Protein AF-A0A7V1PWV7-F1 (afdb_monomer)

Secondary structure (DSSP, 8-state):
-EEEEEEEEES---SSS--TTS-EEEEEEEEEEHHHHHHHHHHHHHHHHHHHSSS-----HHHHHHT-TTGGGGGSHHHHHHHHHHHHHHHHHS-EEEEEEEEEHHHHHHHH-TTPSPHHHHHHHHHHHHHHHHHHHSTT--EEEEEEE---HHHHHHHHHHHHHHHHH--SSS-HHHHHHHEEEEEEE-GGG--HHHHHHHHHHHHHHHHHHTTTS--HHHHHHTTTB-TT--EEE-

pLDDT: mean 92.84, std 5.97, range [65.5, 98.75]

Mean predicted aligned error: 3.88 Å

Radius of gyration: 17.77 Å; Cα contacts (8 Å, |Δi|>4): 367; chains: 1; bounding box: 41×36×50 Å

Sequence (238 aa):
MKYYLFIDETGDHSLSNVDQNFPIFMIGGVLISEKEYKVFQEKINDFKNTFFGTKEIILHSRDIRKINPPFQILFDLKIKERFYKELDDIIEKTDFVVNPVAILKNEHIKKYGKVADNPYTMSLNFIIERTVFDCDELEGCSEVEMVIEKRGKKEDAGLLDVYQKIRTRGTGYVSSERIIRLFSKIDFKNKMDNDEGLQLSDLISYPIARKILYSKNINPAYDILKSKIRKKGWKIFP

Structure (mmCIF, N/CA/C/O backbone):
data_AF-A0A7V1PWV7-F1
#
_entry.id   AF-A0A7V1PWV7-F1
#
loop_
_atom_site.group_PDB
_atom_site.id
_atom_site.type_symbol
_atom_site.label_atom_id
_atom_site.label_alt_id
_atom_site.label_comp_id
_atom_site.label_asym_id
_atom_site.label_entity_id
_atom_site.label_seq_id
_atom_site.pdbx_PDB_ins_code
_atom_site.Cartn_x
_atom_site.Cartn_y
_atom_site.Cartn_z
_atom_site.occupancy
_atom_site.B_iso_or_equiv
_atom_site.auth_seq_id
_atom_site.auth_comp_id
_atom_site.auth_asym_id
_atom_site.auth_atom_id
_atom_site.pdbx_PDB_model_num
ATO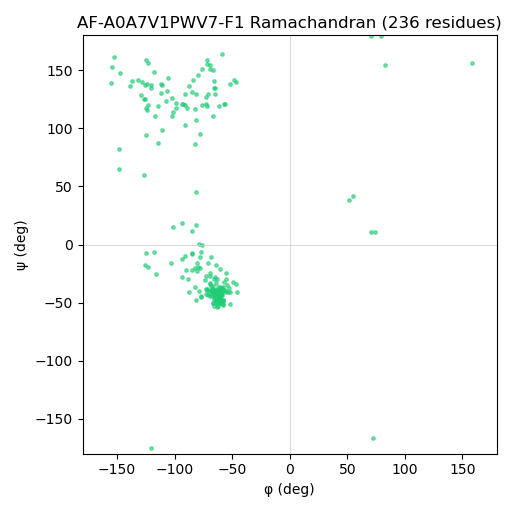M 1 N N . MET A 1 1 ? -9.936 10.786 -15.892 1.00 93.00 1 MET A N 1
ATOM 2 C CA . MET A 1 1 ? -10.053 10.643 -14.429 1.00 93.00 1 MET A CA 1
ATOM 3 C C . MET A 1 1 ? -8.680 10.348 -13.872 1.00 93.00 1 MET A C 1
ATOM 5 O O . MET A 1 1 ? -7.951 9.542 -14.448 1.00 93.00 1 MET A O 1
ATOM 9 N N . LYS A 1 2 ? -8.332 11.041 -12.789 1.00 96.75 2 LYS A N 1
ATOM 10 C CA . LYS A 1 2 ? -7.058 10.881 -12.097 1.00 96.75 2 LYS A CA 1
ATOM 11 C C . LYS A 1 2 ? -7.129 9.717 -11.112 1.00 96.75 2 LYS A C 1
ATOM 13 O O . LYS A 1 2 ? -8.142 9.534 -10.433 1.00 96.75 2 LYS A O 1
ATOM 18 N N . TYR A 1 3 ? -6.040 8.970 -11.034 1.00 98.25 3 TYR A N 1
ATOM 19 C CA . TYR A 1 3 ? -5.822 7.890 -10.084 1.00 98.25 3 TYR A CA 1
ATOM 20 C C . TYR A 1 3 ? -4.557 8.150 -9.267 1.00 98.25 3 TYR A C 1
ATOM 22 O O . TYR A 1 3 ? -3.644 8.855 -9.701 1.00 98.25 3 TYR A O 1
ATOM 30 N N . TYR A 1 4 ? -4.509 7.550 -8.087 1.00 98.44 4 TYR A N 1
ATOM 31 C CA . TYR A 1 4 ? -3.326 7.487 -7.247 1.00 98.44 4 TYR A CA 1
ATOM 32 C C . TYR A 1 4 ? -2.815 6.056 -7.199 1.00 98.44 4 TYR A C 1
ATOM 34 O O . TYR A 1 4 ? -3.604 5.119 -7.071 1.00 98.44 4 TYR A O 1
ATOM 42 N N . LEU A 1 5 ? -1.498 5.905 -7.295 1.00 98.31 5 LEU A N 1
ATOM 43 C CA . LEU A 1 5 ? -0.795 4.657 -7.051 1.00 98.31 5 LEU A CA 1
ATOM 44 C C . LEU A 1 5 ? 0.031 4.811 -5.773 1.00 98.31 5 LEU A C 1
ATOM 46 O O . LEU A 1 5 ? 1.128 5.370 -5.812 1.00 98.31 5 LEU A O 1
ATOM 50 N N . PHE A 1 6 ? -0.499 4.315 -4.659 1.00 98.06 6 PHE A N 1
ATOM 51 C CA . PHE A 1 6 ? 0.217 4.270 -3.387 1.00 98.06 6 PHE A CA 1
ATOM 52 C C . PHE A 1 6 ? 1.084 3.022 -3.328 1.00 98.06 6 PHE A C 1
ATOM 54 O O . PHE A 1 6 ? 0.621 1.924 -3.644 1.00 98.06 6 PHE A O 1
ATOM 61 N N . ILE A 1 7 ? 2.345 3.199 -2.958 1.00 95.12 7 ILE A N 1
ATOM 62 C CA . ILE A 1 7 ? 3.334 2.134 -2.913 1.00 95.12 7 ILE A CA 1
ATOM 63 C C . ILE A 1 7 ? 3.905 2.053 -1.505 1.00 95.12 7 ILE A C 1
ATOM 65 O O . ILE A 1 7 ? 4.546 2.994 -1.034 1.00 95.12 7 ILE A O 1
ATOM 69 N N . ASP A 1 8 ? 3.725 0.887 -0.894 1.00 92.25 8 ASP A N 1
ATOM 70 C CA . ASP A 1 8 ? 4.457 0.485 0.300 1.00 92.25 8 ASP A CA 1
ATOM 71 C C . ASP A 1 8 ? 5.152 -0.866 0.077 1.00 92.25 8 ASP A C 1
ATOM 73 O O . ASP A 1 8 ? 4.821 -1.658 -0.813 1.00 92.25 8 ASP A O 1
ATOM 77 N N . GLU A 1 9 ? 6.164 -1.112 0.890 1.00 89.25 9 GLU A N 1
ATOM 78 C CA . GLU A 1 9 ? 7.041 -2.258 0.832 1.00 89.25 9 GLU A CA 1
ATOM 79 C C . GLU A 1 9 ? 6.981 -3.058 2.126 1.00 89.25 9 GLU A C 1
ATOM 81 O O . GLU A 1 9 ? 7.135 -2.542 3.232 1.00 89.25 9 GLU A O 1
ATOM 86 N N . THR A 1 10 ? 6.931 -4.377 2.004 1.00 89.19 10 THR A N 1
ATOM 87 C CA . THR A 1 10 ? 7.028 -5.272 3.152 1.00 89.19 10 THR A CA 1
ATOM 88 C C . THR A 1 10 ? 8.163 -6.271 2.981 1.00 89.19 10 THR A C 1
ATOM 90 O O . THR A 1 10 ? 8.399 -6.819 1.903 1.00 89.19 10 THR A O 1
ATOM 93 N N . GLY A 1 11 ? 8.888 -6.491 4.077 1.00 85.38 11 GLY A N 1
ATOM 94 C CA . GLY A 1 11 ? 10.190 -7.143 4.047 1.00 85.38 11 GLY A CA 1
ATOM 95 C C . GLY A 1 11 ? 11.318 -6.170 3.698 1.00 85.38 11 GLY A C 1
ATOM 96 O O . GLY A 1 11 ? 11.123 -5.118 3.087 1.00 85.38 11 GLY A O 1
ATOM 97 N N . ASP A 1 12 ? 12.518 -6.513 4.144 1.00 82.44 12 ASP A N 1
ATOM 98 C CA . ASP A 1 12 ? 13.739 -5.834 3.716 1.00 82.44 12 ASP A CA 1
ATOM 99 C C . ASP A 1 12 ? 14.052 -6.215 2.253 1.00 82.44 12 ASP A C 1
ATOM 101 O O . ASP A 1 12 ? 13.654 -7.284 1.803 1.00 82.44 12 ASP A O 1
ATOM 105 N N . HIS A 1 13 ? 14.783 -5.391 1.507 1.00 77.94 13 HIS A N 1
ATOM 106 C CA . HIS A 1 13 ? 15.143 -5.664 0.107 1.00 77.94 13 HIS A CA 1
ATOM 107 C C . HIS A 1 13 ? 16.509 -6.360 -0.050 1.00 77.94 13 HIS A C 1
ATOM 109 O O . HIS A 1 13 ? 16.825 -6.862 -1.127 1.00 77.94 13 HIS A O 1
ATOM 115 N N . SER A 1 14 ? 17.332 -6.417 1.003 1.00 81.06 14 SER A N 1
ATOM 116 C CA . SER A 1 14 ? 18.683 -6.980 0.959 1.00 81.06 14 SER A CA 1
ATOM 117 C C . SER A 1 14 ? 18.689 -8.481 0.657 1.00 81.06 14 SER A C 1
ATOM 119 O O . SER A 1 14 ? 18.026 -9.282 1.322 1.00 81.06 14 SER A O 1
ATOM 121 N N . LEU A 1 15 ? 19.496 -8.882 -0.328 1.00 81.62 15 LEU A N 1
ATOM 122 C CA . LEU A 1 15 ? 19.790 -10.288 -0.638 1.00 81.62 15 LEU A CA 1
ATOM 123 C C . LEU A 1 15 ? 21.035 -10.808 0.105 1.00 81.62 15 LEU A C 1
ATOM 125 O O . LEU A 1 15 ? 21.313 -12.008 0.104 1.00 81.62 15 LEU A O 1
ATOM 129 N N . SER A 1 16 ? 21.793 -9.922 0.756 1.00 81.31 16 SER A N 1
ATOM 130 C CA . SER A 1 16 ? 23.019 -10.293 1.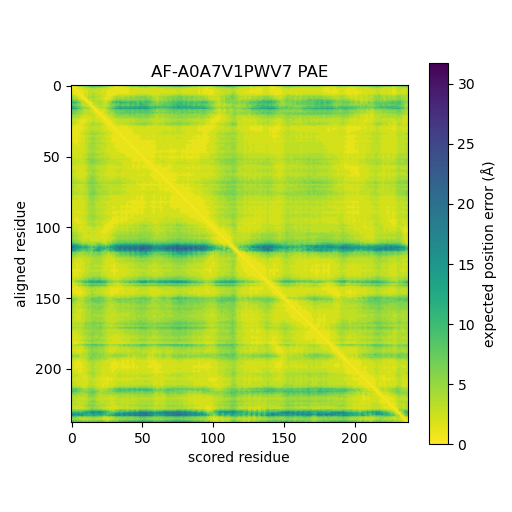471 1.00 81.31 16 SER A CA 1
ATOM 131 C C . SER A 1 16 ? 22.715 -10.953 2.816 1.00 81.31 16 SER A C 1
ATOM 133 O O . SER A 1 16 ? 23.304 -11.993 3.122 1.00 81.31 16 SER A O 1
ATOM 135 N N . ASN A 1 17 ? 21.765 -10.376 3.563 1.00 82.75 17 ASN A N 1
ATOM 136 C CA . ASN A 1 17 ? 21.333 -10.815 4.891 1.00 82.75 17 ASN A CA 1
ATOM 137 C C . ASN A 1 17 ? 19.818 -11.058 4.883 1.00 82.75 17 ASN A C 1
ATOM 139 O O . ASN A 1 17 ? 19.031 -10.131 5.055 1.00 82.75 17 ASN A O 1
ATOM 143 N N . VAL A 1 18 ? 19.409 -12.307 4.659 1.00 85.38 18 VAL A N 1
ATOM 144 C CA . VAL A 1 18 ? 17.990 -12.680 4.570 1.00 85.38 18 VAL A CA 1
ATOM 145 C C . VAL A 1 18 ? 17.457 -13.090 5.942 1.00 85.38 18 VAL A C 1
ATOM 147 O O . VAL A 1 18 ? 17.931 -14.076 6.511 1.00 85.38 18 VAL A O 1
ATOM 150 N N . ASP A 1 19 ? 16.435 -12.384 6.438 1.00 88.62 19 ASP A N 1
ATOM 151 C CA . ASP A 1 19 ? 15.639 -12.827 7.590 1.00 88.62 19 ASP A CA 1
ATOM 152 C C . ASP A 1 19 ? 14.854 -14.090 7.220 1.00 88.62 19 ASP A C 1
ATOM 154 O O . ASP A 1 19 ? 13.915 -14.053 6.423 1.00 88.62 19 ASP A O 1
ATOM 158 N N . GLN A 1 20 ? 15.235 -15.220 7.811 1.00 90.06 20 GLN A N 1
ATOM 159 C CA . GLN A 1 20 ? 14.617 -16.513 7.523 1.00 90.06 20 GLN A CA 1
ATOM 160 C C . GLN A 1 20 ? 13.189 -16.637 8.070 1.00 90.06 20 GLN A C 1
ATOM 162 O O . GLN A 1 20 ? 12.447 -17.506 7.619 1.00 90.06 20 GLN A O 1
ATOM 167 N N . ASN A 1 21 ? 12.764 -15.758 8.984 1.00 89.06 21 ASN A N 1
ATOM 168 C CA . ASN A 1 21 ? 11.376 -15.721 9.458 1.00 89.06 21 ASN A CA 1
ATOM 169 C C . ASN A 1 21 ? 10.444 -14.992 8.478 1.00 89.06 21 ASN A C 1
ATOM 171 O O . ASN A 1 21 ? 9.219 -15.144 8.540 1.00 89.06 21 ASN A O 1
ATOM 175 N N . PHE A 1 22 ? 11.009 -14.176 7.585 1.00 90.88 22 PHE A N 1
ATOM 176 C CA . PHE A 1 22 ? 10.263 -13.426 6.582 1.00 90.88 22 PHE A CA 1
ATOM 177 C C . PHE A 1 22 ? 11.092 -13.248 5.293 1.00 90.88 22 PHE A C 1
ATOM 179 O O . PHE A 1 22 ? 11.446 -12.122 4.934 1.00 90.88 22 PHE A O 1
ATOM 186 N N . PRO A 1 23 ? 11.421 -14.344 4.573 1.00 93.06 23 PRO A N 1
ATOM 187 C CA . PRO A 1 23 ? 12.350 -14.330 3.439 1.00 93.06 23 PRO A CA 1
ATOM 188 C C . PRO A 1 23 ? 11.671 -13.865 2.138 1.00 93.06 23 PRO A C 1
ATOM 190 O O . PRO A 1 23 ? 11.831 -14.468 1.077 1.00 93.06 23 PRO A O 1
ATOM 193 N N . ILE A 1 24 ? 10.888 -12.792 2.225 1.00 92.25 24 ILE A N 1
ATOM 194 C CA . ILE A 1 24 ? 10.170 -12.166 1.118 1.00 92.25 24 ILE A CA 1
ATOM 195 C C . ILE A 1 24 ? 10.489 -10.676 1.102 1.00 92.25 24 ILE A C 1
ATOM 197 O O . ILE A 1 24 ? 10.566 -10.035 2.148 1.00 92.25 24 ILE A O 1
ATOM 201 N N . PHE A 1 25 ? 10.666 -10.135 -0.093 1.00 91.88 25 PHE A N 1
ATOM 202 C CA . PHE A 1 25 ? 10.524 -8.709 -0.349 1.00 91.88 25 PHE A CA 1
ATOM 203 C C . PHE A 1 25 ? 9.288 -8.534 -1.219 1.00 91.88 25 PHE A C 1
ATOM 205 O O . PHE A 1 25 ? 9.141 -9.253 -2.206 1.00 91.88 25 PHE A O 1
ATOM 212 N N . MET A 1 26 ? 8.384 -7.632 -0.863 1.00 92.56 26 MET A N 1
ATOM 213 C CA . MET A 1 26 ? 7.205 -7.365 -1.673 1.00 92.56 26 MET A CA 1
ATOM 214 C C . MET A 1 26 ? 6.922 -5.874 -1.728 1.00 92.56 26 MET A C 1
ATOM 216 O O . MET A 1 26 ? 6.941 -5.208 -0.699 1.00 92.56 26 MET A O 1
ATOM 220 N N . ILE A 1 27 ? 6.593 -5.392 -2.920 1.00 92.06 27 ILE A N 1
ATOM 221 C CA . ILE A 1 27 ? 6.007 -4.076 -3.129 1.00 92.06 27 ILE A CA 1
ATOM 222 C C . ILE A 1 27 ? 4.504 -4.255 -3.367 1.00 92.06 27 ILE A C 1
ATOM 224 O O . ILE A 1 27 ? 4.095 -5.038 -4.232 1.00 92.06 27 ILE A O 1
ATOM 228 N N . GLY A 1 28 ? 3.681 -3.562 -2.584 1.00 92.62 28 GLY A N 1
ATOM 229 C CA . GLY A 1 28 ? 2.235 -3.494 -2.759 1.00 92.62 28 GLY A CA 1
ATOM 230 C C . GLY A 1 28 ? 1.831 -2.173 -3.403 1.00 92.62 28 GLY A C 1
ATOM 231 O O . GLY A 1 28 ? 1.928 -1.128 -2.770 1.00 92.62 28 GLY A O 1
ATOM 232 N N . GLY A 1 29 ? 1.366 -2.220 -4.653 1.00 95.88 29 GLY A N 1
ATOM 233 C CA . GLY A 1 29 ? 0.773 -1.058 -5.320 1.00 95.88 29 GLY A CA 1
ATOM 234 C C . GLY A 1 29 ? -0.743 -1.021 -5.139 1.00 95.88 29 GLY A C 1
ATOM 235 O O . GLY A 1 29 ? -1.421 -1.950 -5.577 1.00 95.88 29 GLY A O 1
ATOM 236 N N . VAL A 1 30 ? -1.277 0.042 -4.540 1.00 97.69 30 VAL A N 1
ATOM 237 C CA . VAL A 1 30 ? -2.719 0.322 -4.446 1.00 97.69 30 VAL A CA 1
ATOM 238 C C . VAL A 1 30 ? -3.093 1.374 -5.477 1.00 97.69 30 VAL A C 1
ATOM 240 O O . VAL A 1 30 ? -2.672 2.522 -5.364 1.00 97.69 30 VAL A O 1
ATOM 243 N N . LEU A 1 31 ? -3.897 0.987 -6.465 1.00 97.81 31 LEU A N 1
ATOM 244 C CA . LEU A 1 31 ? -4.455 1.884 -7.469 1.00 97.81 31 LEU A CA 1
ATOM 245 C C . LEU A 1 31 ? -5.890 2.262 -7.088 1.00 97.81 31 LEU A C 1
ATOM 247 O O . LEU A 1 31 ? -6.768 1.400 -7.042 1.00 97.81 31 LEU A O 1
ATOM 251 N N . ILE A 1 32 ? -6.131 3.547 -6.846 1.00 98.19 32 ILE A N 1
ATOM 252 C CA . ILE A 1 32 ? -7.423 4.078 -6.392 1.00 98.19 32 ILE A CA 1
ATOM 253 C C . ILE A 1 32 ? -7.769 5.361 -7.151 1.00 98.19 32 ILE A C 1
ATOM 255 O O . ILE A 1 32 ? -6.892 6.173 -7.446 1.00 98.19 32 ILE A O 1
ATOM 259 N N . SER A 1 33 ? -9.042 5.548 -7.510 1.00 98.00 33 SER A N 1
ATOM 260 C CA . SER A 1 33 ? -9.476 6.784 -8.178 1.00 98.00 33 SER A CA 1
ATOM 26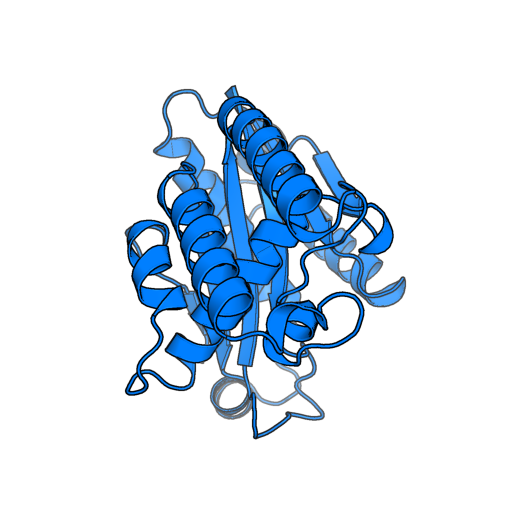1 C C . SER A 1 33 ? -9.416 7.971 -7.215 1.00 98.00 33 SER A C 1
ATOM 263 O O . SER A 1 33 ? -9.624 7.807 -6.016 1.00 98.00 33 SER A O 1
ATOM 265 N N . GLU A 1 34 ? -9.194 9.190 -7.714 1.00 97.69 34 GLU A N 1
ATOM 266 C CA . GLU A 1 34 ? -9.209 10.393 -6.864 1.00 97.69 34 GLU A CA 1
ATOM 267 C C . GLU A 1 34 ? -10.531 10.547 -6.093 1.00 97.69 34 GLU A C 1
ATOM 269 O O . GLU A 1 34 ? -10.534 10.941 -4.926 1.00 97.69 34 GLU A O 1
ATOM 274 N N . LYS A 1 35 ? -11.659 10.224 -6.736 1.00 97.25 35 LYS A N 1
ATOM 275 C CA . LYS A 1 35 ? -12.985 10.289 -6.115 1.00 97.25 35 LYS A CA 1
ATOM 276 C C . LYS A 1 35 ? -13.090 9.316 -4.942 1.00 97.25 35 LYS A C 1
ATOM 278 O O . LYS A 1 35 ? -13.506 9.718 -3.860 1.00 97.25 35 LYS A O 1
ATOM 283 N N . GLU A 1 36 ? -12.719 8.058 -5.161 1.00 98.00 36 GLU A N 1
ATOM 284 C CA . GLU A 1 36 ? -12.811 7.029 -4.125 1.00 98.00 36 GLU A CA 1
ATOM 285 C C . GLU A 1 36 ? -11.795 7.265 -3.005 1.00 98.00 36 GLU A C 1
ATOM 287 O O . GLU A 1 36 ? -12.101 7.049 -1.835 1.00 98.00 36 GLU A O 1
ATOM 292 N N . TYR A 1 37 ? -10.616 7.797 -3.338 1.00 98.44 37 TYR A N 1
ATOM 293 C CA . TYR A 1 37 ? -9.612 8.156 -2.346 1.00 98.44 37 TYR A CA 1
ATOM 294 C C . TYR A 1 37 ? -10.128 9.212 -1.361 1.00 98.44 37 TYR A C 1
ATOM 296 O O . TYR A 1 37 ? -9.970 9.036 -0.157 1.00 98.44 37 TYR A O 1
ATOM 304 N N . LYS A 1 38 ? -10.832 10.250 -1.835 1.00 98.31 38 LYS A N 1
ATOM 305 C CA . LYS A 1 38 ? -11.454 11.258 -0.954 1.00 98.31 38 LYS A CA 1
ATOM 306 C C . LYS A 1 38 ? -12.473 10.637 0.007 1.00 98.31 38 LYS A C 1
ATOM 308 O O . LYS A 1 38 ? -12.445 10.923 1.199 1.00 98.31 38 LYS A O 1
ATOM 313 N N . VAL A 1 39 ? -13.318 9.731 -0.492 1.00 98.50 39 VAL A N 1
ATOM 314 C CA . VAL A 1 39 ? -14.298 9.005 0.338 1.00 98.50 39 VAL A CA 1
ATOM 315 C C . VAL A 1 39 ? -13.598 8.123 1.376 1.00 98.50 39 VAL A C 1
ATOM 317 O O . VAL A 1 39 ? -14.027 8.050 2.527 1.00 98.50 39 VAL A O 1
ATOM 320 N N . PHE A 1 40 ? -12.513 7.451 0.989 1.00 98.56 40 PHE A N 1
ATOM 321 C CA . PHE A 1 40 ? -11.701 6.664 1.913 1.00 98.56 40 PHE A CA 1
ATOM 322 C C . PHE A 1 40 ? -11.065 7.539 3.002 1.00 98.56 40 PHE A C 1
ATOM 324 O O . PHE A 1 40 ? -11.136 7.177 4.175 1.00 98.56 40 PHE A O 1
ATOM 331 N N . GLN A 1 41 ? -10.508 8.701 2.641 1.00 98.44 41 GLN A N 1
ATOM 332 C CA . GLN A 1 41 ? -9.916 9.647 3.591 1.00 98.44 41 GLN A CA 1
ATOM 333 C C . GLN A 1 41 ? -10.926 10.132 4.636 1.00 98.44 41 GLN A C 1
ATOM 335 O O . GLN A 1 41 ? -10.597 10.202 5.817 1.00 98.44 41 GLN A O 1
ATOM 340 N N . GLU A 1 42 ? -12.160 10.438 4.238 1.00 98.31 42 GLU A N 1
ATOM 341 C CA . GLU A 1 42 ? -13.217 10.819 5.182 1.00 98.31 42 GLU A CA 1
ATOM 342 C C . GLU A 1 42 ? -13.520 9.673 6.158 1.00 98.31 42 GLU A C 1
ATOM 344 O O . GLU A 1 42 ? -13.394 9.836 7.372 1.00 98.31 42 GLU A O 1
ATOM 349 N N . LYS A 1 43 ? -13.798 8.473 5.632 1.00 98.62 43 LYS A N 1
ATOM 350 C CA . LYS A 1 43 ? -14.130 7.293 6.447 1.00 98.62 43 LYS A CA 1
ATOM 351 C C . LYS A 1 43 ? -13.021 6.908 7.420 1.00 98.62 43 LYS A C 1
ATOM 353 O O . LYS A 1 43 ? -13.298 6.567 8.568 1.00 98.62 43 LYS A O 1
ATOM 358 N N . ILE A 1 44 ? -11.768 6.928 6.971 1.00 98.31 44 ILE A N 1
ATOM 359 C CA . ILE A 1 44 ? -10.644 6.529 7.818 1.00 98.31 44 ILE A CA 1
ATOM 360 C C . ILE A 1 44 ? -10.339 7.591 8.878 1.00 98.31 44 ILE A C 1
ATOM 362 O O . ILE A 1 44 ? -9.925 7.250 9.983 1.00 98.31 44 ILE A O 1
ATOM 366 N N . ASN A 1 45 ? -10.590 8.870 8.591 1.00 98.38 45 ASN A N 1
ATOM 367 C CA . ASN A 1 45 ? -10.447 9.932 9.580 1.00 98.38 45 ASN A CA 1
ATOM 368 C C . ASN A 1 45 ? -11.562 9.880 10.632 1.00 98.38 45 ASN A C 1
ATOM 370 O O . ASN A 1 45 ? -11.271 10.032 11.819 1.00 98.38 45 ASN A O 1
ATOM 374 N N . ASP A 1 46 ? -12.797 9.564 10.244 1.00 98.56 46 ASP A N 1
ATOM 375 C CA . ASP A 1 46 ? -13.888 9.296 11.190 1.00 98.56 46 ASP A CA 1
ATOM 376 C C . ASP A 1 46 ? -13.600 8.069 12.064 1.00 98.56 46 ASP A C 1
ATOM 378 O O . ASP A 1 46 ? -13.808 8.098 13.281 1.00 98.56 46 ASP A O 1
ATOM 382 N N . PHE A 1 47 ? -13.041 7.013 11.469 1.00 98.75 47 PHE A N 1
ATOM 383 C CA . PHE A 1 47 ? -12.559 5.840 12.194 1.00 98.75 47 PHE A CA 1
ATOM 384 C C . PHE A 1 47 ? -11.494 6.226 13.232 1.00 98.75 47 PHE A C 1
ATOM 386 O O . PHE A 1 47 ? -11.634 5.914 14.416 1.00 98.75 47 PHE A O 1
ATOM 393 N N . LYS A 1 48 ? -10.460 6.977 12.835 1.00 98.56 48 LYS A N 1
ATOM 394 C CA . LYS A 1 48 ? -9.411 7.437 13.759 1.00 98.56 48 LYS A CA 1
ATOM 395 C C . LYS A 1 48 ? -9.983 8.306 14.887 1.00 98.56 48 LYS A C 1
ATOM 397 O O . LYS A 1 48 ? -9.664 8.075 16.052 1.00 98.56 48 LYS A O 1
ATOM 402 N N . ASN A 1 49 ? -10.889 9.237 14.579 1.00 98.25 49 ASN A N 1
ATOM 403 C CA . ASN A 1 49 ? -11.572 10.048 15.590 1.00 98.25 49 ASN A CA 1
ATOM 404 C C . ASN A 1 49 ? -12.393 9.195 16.567 1.00 98.25 49 ASN A C 1
ATOM 406 O O . ASN A 1 49 ? -12.353 9.439 17.769 1.00 98.25 49 ASN A O 1
ATOM 410 N N . THR A 1 50 ? -13.084 8.166 16.077 1.00 98.25 50 THR A N 1
ATOM 411 C CA . THR A 1 50 ? -13.904 7.271 16.907 1.00 98.25 50 THR A CA 1
ATOM 412 C C . THR A 1 50 ? -13.074 6.517 17.947 1.00 98.25 50 THR A C 1
ATOM 414 O O . THR A 1 50 ? -13.509 6.373 19.089 1.00 98.25 50 THR A O 1
ATOM 417 N N . PHE A 1 51 ? -11.884 6.041 17.574 1.00 98.38 51 PHE A N 1
ATOM 418 C CA . PHE A 1 51 ? -11.050 5.216 18.455 1.00 98.38 51 PHE A CA 1
ATOM 419 C C . PHE A 1 51 ? -10.013 6.006 19.259 1.00 98.38 51 PHE A C 1
ATOM 421 O O . PHE A 1 51 ? -9.650 5.585 20.356 1.00 98.38 51 PHE A O 1
ATOM 428 N N . PHE A 1 52 ? -9.546 7.143 18.742 1.00 97.94 52 PHE A N 1
ATOM 429 C CA . PHE A 1 52 ? -8.431 7.895 19.326 1.00 97.94 52 PHE A CA 1
ATOM 430 C C . PHE A 1 52 ? -8.761 9.358 19.642 1.00 97.94 52 PHE A C 1
ATOM 432 O O . PHE A 1 52 ? -7.933 10.050 20.228 1.00 97.94 52 PHE A O 1
ATOM 439 N N . GLY A 1 53 ? -9.937 9.853 19.245 1.00 98.00 53 GLY A N 1
ATOM 440 C CA . GLY A 1 53 ? -10.323 11.258 19.411 1.00 98.00 53 GLY A CA 1
ATOM 441 C C . GLY A 1 53 ? -9.556 12.232 18.510 1.00 98.00 53 GLY A C 1
ATOM 442 O O . GLY A 1 53 ? -9.620 13.439 18.726 1.00 98.00 53 GLY A O 1
ATOM 443 N N . THR A 1 54 ? -8.796 11.727 17.535 1.00 97.69 54 THR A N 1
ATOM 444 C CA . THR A 1 54 ? -8.011 12.536 16.600 1.00 97.69 54 THR A CA 1
ATOM 445 C C . THR A 1 54 ? -7.777 11.796 15.286 1.00 97.69 54 THR A C 1
ATOM 447 O O . THR A 1 54 ? -7.693 10.568 15.266 1.00 97.69 54 THR A O 1
ATOM 450 N N . LYS A 1 55 ? -7.598 12.545 14.195 1.00 97.06 55 LYS A N 1
ATOM 451 C CA . LYS A 1 55 ? -7.192 12.033 12.875 1.00 97.06 55 LYS A CA 1
ATOM 452 C C . LYS A 1 55 ? -5.674 11.873 12.706 1.00 97.06 55 LYS A C 1
ATOM 454 O O . LYS A 1 55 ? -5.214 11.320 11.710 1.00 97.06 55 LYS A O 1
ATOM 459 N N . GLU A 1 56 ? -4.893 12.350 13.674 1.00 96.69 56 GLU A N 1
ATOM 460 C CA . GLU A 1 56 ? -3.424 12.380 13.600 1.00 96.69 56 GLU A CA 1
ATOM 461 C C . GLU A 1 56 ? -2.771 11.011 13.863 1.00 96.69 56 GLU A C 1
ATOM 463 O O . GLU A 1 56 ? -1.559 10.854 13.719 1.00 96.69 56 GLU A O 1
ATOM 468 N N . ILE A 1 57 ? -3.556 9.996 14.248 1.00 97.25 57 ILE A N 1
ATOM 469 C CA . ILE A 1 57 ? -3.032 8.642 14.433 1.00 97.25 57 ILE A CA 1
ATOM 470 C C . ILE A 1 57 ? -2.738 8.004 13.076 1.00 97.25 57 ILE A C 1
ATOM 472 O O . ILE A 1 57 ? -3.634 7.795 12.260 1.00 97.25 57 ILE A O 1
ATOM 476 N N . ILE A 1 58 ? -1.476 7.632 12.873 1.00 97.31 58 ILE A N 1
ATOM 477 C CA . ILE A 1 58 ? -1.022 6.891 11.697 1.00 97.31 58 ILE A CA 1
ATOM 478 C C . ILE A 1 58 ? -1.309 5.403 11.915 1.00 97.31 58 ILE A C 1
ATOM 480 O O . ILE A 1 58 ? -0.758 4.770 12.819 1.00 97.31 58 ILE A O 1
ATOM 484 N N . LEU A 1 59 ? -2.165 4.833 11.072 1.00 97.00 59 LEU A N 1
ATOM 485 C CA . LEU A 1 59 ? -2.499 3.414 11.086 1.00 97.00 59 LEU A CA 1
ATOM 486 C C . LEU A 1 59 ? -1.377 2.612 10.433 1.00 97.00 59 LEU A C 1
ATOM 488 O O . LEU A 1 59 ? -1.332 2.459 9.219 1.00 97.00 59 LEU A O 1
ATOM 492 N N . HIS A 1 60 ? -0.472 2.096 11.261 1.00 95.00 60 HIS A N 1
ATOM 493 C CA . HIS A 1 60 ? 0.612 1.230 10.819 1.00 95.00 60 HIS A CA 1
ATOM 494 C C . HIS A 1 60 ? 0.364 -0.215 11.254 1.00 95.00 60 HIS A C 1
ATOM 496 O O . HIS A 1 60 ? 0.253 -0.533 12.441 1.00 95.00 60 HIS A O 1
ATOM 502 N N . SER A 1 61 ? 0.343 -1.114 10.278 1.00 93.81 61 SER A N 1
ATOM 503 C CA . SER A 1 61 ? 0.046 -2.537 10.388 1.00 93.81 61 SER A CA 1
ATOM 504 C C . SER A 1 61 ? 0.885 -3.223 11.465 1.00 93.81 61 SER A C 1
ATOM 506 O O . SER A 1 61 ? 0.376 -4.032 12.245 1.00 93.81 61 SER A O 1
ATOM 508 N N . ARG A 1 62 ? 2.179 -2.892 11.571 1.00 93.19 62 ARG A N 1
ATOM 509 C CA . ARG A 1 62 ? 3.041 -3.462 12.619 1.00 93.19 62 ARG A CA 1
ATOM 510 C C . ARG A 1 62 ? 2.628 -3.010 14.017 1.00 93.19 62 ARG A C 1
ATOM 512 O O . ARG A 1 62 ? 2.630 -3.848 14.918 1.00 93.19 62 ARG A O 1
ATOM 519 N N . ASP A 1 63 ? 2.306 -1.732 14.192 1.00 96.31 63 ASP A N 1
ATOM 520 C CA . ASP A 1 63 ? 1.984 -1.160 15.502 1.00 96.31 63 ASP A CA 1
ATOM 521 C C . ASP A 1 63 ? 0.615 -1.628 15.986 1.00 96.31 63 ASP A C 1
ATOM 523 O O . ASP A 1 63 ? 0.488 -2.026 17.140 1.00 96.31 63 ASP A O 1
ATOM 527 N N . ILE A 1 64 ? -0.356 -1.741 15.079 1.00 96.94 64 ILE A N 1
ATOM 528 C CA . ILE A 1 64 ? -1.666 -2.342 15.351 1.00 96.94 64 ILE A CA 1
ATOM 529 C C . ILE A 1 64 ? -1.515 -3.810 15.782 1.00 96.94 64 ILE A C 1
ATOM 531 O O . ILE A 1 64 ? -2.041 -4.215 16.820 1.00 96.94 64 ILE A O 1
ATOM 535 N N . ARG A 1 65 ? -0.762 -4.627 15.026 1.00 94.44 65 ARG A N 1
ATOM 536 C CA . ARG A 1 65 ? -0.583 -6.059 15.343 1.00 94.44 65 ARG A CA 1
ATOM 537 C C . ARG A 1 65 ? 0.163 -6.294 16.650 1.00 94.44 65 ARG A C 1
ATOM 539 O O . ARG A 1 65 ? -0.150 -7.246 17.362 1.00 94.44 65 ARG A O 1
ATOM 546 N N . LYS A 1 66 ? 1.187 -5.483 16.922 1.00 95.81 66 LYS A N 1
ATOM 547 C CA . LYS A 1 66 ? 1.995 -5.586 18.144 1.00 95.81 66 LYS A CA 1
ATOM 548 C C . LYS A 1 66 ? 1.383 -4.843 19.329 1.00 95.81 66 LYS A C 1
ATOM 550 O O . LYS A 1 66 ? 1.893 -5.001 20.431 1.00 95.81 66 LYS A O 1
ATOM 555 N N . ILE A 1 67 ? 0.304 -4.085 19.114 1.00 96.94 67 ILE A N 1
ATOM 556 C CA . ILE A 1 67 ? -0.319 -3.221 20.125 1.00 96.94 67 ILE A CA 1
ATOM 557 C C . ILE A 1 67 ? 0.731 -2.244 20.696 1.00 96.94 67 ILE A C 1
ATOM 559 O O . ILE A 1 67 ? 0.829 -1.999 21.896 1.00 96.94 67 ILE A O 1
ATOM 563 N N . ASN A 1 68 ? 1.573 -1.704 19.812 1.00 97.38 68 ASN A N 1
ATOM 564 C CA . ASN A 1 68 ? 2.504 -0.638 20.170 1.00 97.38 68 ASN A CA 1
ATOM 565 C C . ASN A 1 68 ? 1.726 0.669 20.390 1.00 97.38 68 ASN A C 1
ATOM 567 O O . ASN A 1 68 ? 0.632 0.817 19.844 1.00 97.38 68 ASN A O 1
ATOM 571 N N . PRO A 1 69 ? 2.273 1.650 21.130 1.00 95.38 69 PRO A N 1
ATOM 572 C CA . PRO A 1 69 ? 1.654 2.968 21.222 1.00 95.38 69 PRO A CA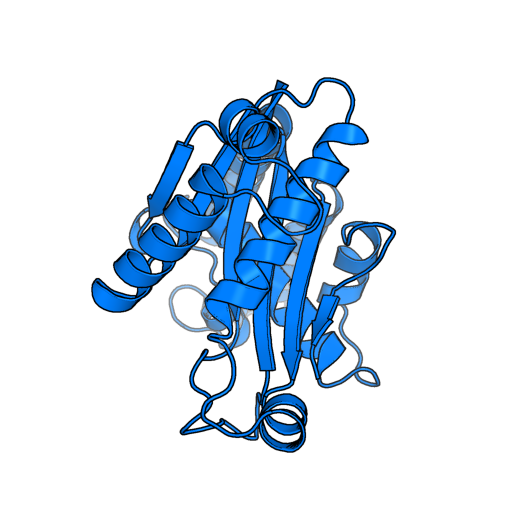 1
ATOM 573 C C . PRO A 1 69 ? 1.349 3.560 19.832 1.00 95.38 69 PRO A C 1
ATOM 575 O O . PRO A 1 69 ? 2.194 3.434 18.944 1.00 95.38 69 PRO A O 1
ATOM 578 N N . PRO A 1 70 ? 0.182 4.203 19.622 1.00 95.81 70 PRO A N 1
ATOM 579 C CA . PRO A 1 70 ? -0.887 4.509 20.587 1.00 95.81 70 PRO A CA 1
ATOM 580 C C . PRO A 1 70 ? -2.018 3.454 20.654 1.00 95.81 70 PRO A C 1
ATOM 582 O O . PRO A 1 70 ? -3.115 3.734 21.133 1.00 95.81 70 PRO A O 1
ATOM 585 N N . PHE A 1 71 ? -1.794 2.233 20.166 1.00 98.31 71 PHE A N 1
ATOM 586 C CA . PHE A 1 71 ? -2.834 1.209 20.014 1.00 98.31 71 PHE A CA 1
ATOM 587 C C . PHE A 1 71 ? -3.163 0.435 21.302 1.00 98.31 71 PHE A C 1
ATOM 589 O O . PHE A 1 71 ? -3.820 -0.601 21.231 1.00 98.31 71 PHE A O 1
ATOM 596 N N . GLN A 1 72 ? -2.776 0.920 22.490 1.00 97.69 72 GLN A N 1
ATOM 597 C CA . GLN A 1 72 ? -3.057 0.233 23.762 1.00 97.69 72 GLN A CA 1
ATOM 598 C C . GLN A 1 72 ? -4.559 0.057 24.041 1.00 97.69 72 GLN A C 1
ATOM 600 O O . GLN A 1 72 ? -4.938 -0.848 24.779 1.00 97.69 72 GLN A O 1
ATOM 605 N N . ILE A 1 73 ? -5.433 0.849 23.409 1.00 97.44 73 ILE A N 1
ATOM 606 C CA . ILE A 1 73 ? -6.892 0.647 23.466 1.00 97.44 73 ILE A CA 1
ATOM 607 C C . ILE A 1 73 ? -7.315 -0.764 23.014 1.00 97.44 73 ILE A C 1
ATOM 609 O O . ILE A 1 73 ? -8.354 -1.262 23.435 1.00 97.44 73 ILE A O 1
ATOM 613 N N . LEU A 1 74 ? -6.496 -1.434 22.192 1.00 98.00 74 LEU A N 1
ATOM 614 C CA . LEU A 1 74 ? -6.754 -2.779 21.672 1.00 98.00 74 LEU A CA 1
ATOM 615 C C . LEU A 1 74 ? -6.451 -3.895 22.688 1.00 98.00 74 LEU A C 1
ATOM 617 O O . LEU A 1 74 ? -6.609 -5.072 22.354 1.00 98.00 74 LEU A O 1
ATOM 621 N N . PHE A 1 75 ? -6.009 -3.566 23.909 1.00 97.50 75 PHE A N 1
ATOM 622 C CA . PHE A 1 75 ? -5.984 -4.532 25.013 1.00 97.50 75 PHE A CA 1
ATOM 623 C C . PHE A 1 75 ? -7.398 -4.902 25.484 1.00 97.50 75 PHE A C 1
ATOM 625 O O . PHE A 1 75 ? -7.602 -6.020 25.958 1.00 97.50 75 PHE A O 1
ATOM 632 N N . ASP A 1 76 ? -8.380 -4.011 25.311 1.00 98.12 76 ASP A N 1
ATOM 633 C CA . ASP A 1 76 ? -9.788 -4.345 25.513 1.00 98.12 76 ASP A CA 1
ATOM 634 C C . ASP A 1 76 ? -10.300 -5.165 24.318 1.00 98.12 76 ASP A C 1
ATOM 636 O O . ASP A 1 76 ? -10.288 -4.711 23.172 1.00 98.12 76 ASP A O 1
ATOM 640 N N . LEU A 1 77 ? -10.757 -6.391 24.585 1.00 97.31 77 LEU A N 1
ATOM 641 C CA . LEU A 1 77 ? -11.184 -7.327 23.543 1.00 97.31 77 LEU A CA 1
ATOM 642 C C . LEU A 1 77 ? -12.411 -6.844 22.759 1.00 97.31 77 LEU A C 1
ATOM 644 O O . LEU A 1 77 ? -12.484 -7.103 21.560 1.00 97.31 77 LEU A O 1
ATOM 648 N N . LYS A 1 78 ? -13.340 -6.119 23.396 1.00 98.19 78 LYS A N 1
ATOM 649 C CA . LYS A 1 78 ? -14.530 -5.579 22.721 1.00 98.19 78 LYS A CA 1
ATOM 650 C C . LYS A 1 78 ? -14.149 -4.413 21.817 1.00 98.19 78 LYS A C 1
ATOM 652 O O . LYS A 1 78 ? -14.625 -4.338 20.685 1.00 98.19 78 LYS A O 1
ATOM 657 N N . ILE A 1 79 ? -13.267 -3.527 22.290 1.00 98.19 79 ILE A N 1
ATOM 658 C CA . ILE A 1 79 ? -12.727 -2.434 21.465 1.00 98.19 79 ILE A CA 1
ATOM 659 C C . ILE A 1 79 ? -11.955 -3.017 20.286 1.00 98.19 79 ILE A C 1
ATOM 661 O O . ILE A 1 79 ? -12.153 -2.581 19.156 1.00 98.19 79 ILE A O 1
ATOM 665 N N . LYS A 1 80 ? -11.121 -4.031 20.528 1.00 98.12 80 LYS A N 1
ATOM 666 C CA . LYS A 1 80 ? -10.339 -4.702 19.491 1.00 98.12 80 LYS A CA 1
ATOM 667 C C . LYS A 1 80 ? -11.223 -5.321 18.414 1.00 98.12 80 LYS A C 1
ATOM 669 O O . LYS A 1 80 ? -10.986 -5.076 17.237 1.00 98.12 80 LYS A O 1
ATOM 674 N N . GLU A 1 81 ? -12.230 -6.102 18.793 1.00 97.88 81 GLU A N 1
ATOM 675 C CA . GLU A 1 81 ? -13.157 -6.722 17.840 1.00 97.88 81 GLU A CA 1
ATOM 676 C C . GLU A 1 81 ? -13.857 -5.666 16.976 1.00 97.88 81 GLU A C 1
ATOM 678 O O . GLU A 1 81 ? -13.846 -5.761 15.748 1.00 97.88 81 GLU A O 1
ATOM 683 N N . ARG A 1 82 ? -14.382 -4.612 17.611 1.00 98.44 82 ARG A N 1
ATOM 684 C CA . ARG A 1 82 ? -15.025 -3.494 16.915 1.00 98.44 82 ARG A CA 1
ATOM 685 C C . ARG A 1 82 ? -14.058 -2.762 15.978 1.00 98.44 82 ARG A C 1
ATOM 687 O O . ARG A 1 82 ? -14.429 -2.472 14.846 1.00 98.44 82 ARG A O 1
ATOM 694 N N . PHE A 1 83 ? -12.831 -2.500 16.428 1.00 98.50 83 PHE A N 1
ATOM 695 C CA . PHE A 1 83 ? -11.783 -1.835 15.650 1.00 98.50 83 PHE A CA 1
ATOM 696 C C . PHE A 1 83 ? -11.471 -2.591 14.362 1.00 98.50 83 PHE A C 1
ATOM 698 O O . PHE A 1 83 ? -11.504 -2.001 13.287 1.00 98.50 83 PHE A O 1
ATOM 705 N N . TYR A 1 84 ? -11.199 -3.898 14.456 1.00 97.31 84 TYR A N 1
ATOM 706 C CA . TYR A 1 84 ? -10.903 -4.702 13.269 1.00 97.31 84 TYR A CA 1
ATOM 707 C C . TYR A 1 84 ? -12.112 -4.791 12.347 1.00 97.31 84 TYR A C 1
ATOM 709 O O . TYR A 1 84 ? -11.963 -4.560 11.156 1.00 97.31 84 TYR A O 1
ATOM 717 N N . LYS A 1 85 ? -13.312 -5.029 12.892 1.00 97.75 85 LYS A N 1
ATOM 718 C CA . LYS A 1 85 ? -14.529 -5.107 12.083 1.00 97.75 85 LYS A CA 1
ATOM 719 C C . LYS A 1 85 ? -14.783 -3.819 11.292 1.00 97.75 85 LYS A C 1
ATOM 721 O O . LYS A 1 85 ? -15.063 -3.885 10.102 1.00 97.75 85 LYS A O 1
ATOM 726 N N . GLU A 1 86 ? -14.708 -2.657 11.940 1.00 98.44 86 GLU A N 1
ATOM 727 C CA . GLU A 1 86 ? -14.946 -1.374 11.268 1.00 98.44 86 GLU A CA 1
ATOM 728 C C . GLU A 1 86 ? -13.848 -1.049 10.244 1.00 98.44 86 GLU A C 1
ATOM 730 O O . GLU A 1 86 ? -14.160 -0.559 9.159 1.00 98.44 86 GLU A O 1
ATOM 735 N N . LEU A 1 87 ? -12.581 -1.362 10.543 1.00 98.00 87 LEU A N 1
ATOM 736 C CA . LEU A 1 87 ? -11.477 -1.174 9.599 1.00 98.00 87 LEU A CA 1
ATOM 737 C C . LEU A 1 87 ? -11.624 -2.079 8.367 1.00 98.00 87 LEU A C 1
ATOM 739 O O . LEU A 1 87 ? -11.482 -1.613 7.236 1.00 98.00 87 LEU A O 1
ATOM 743 N N . ASP A 1 88 ? -11.949 -3.350 8.592 1.00 97.06 88 ASP A N 1
ATOM 744 C CA . ASP A 1 88 ? -12.197 -4.341 7.548 1.00 97.06 88 ASP A CA 1
ATOM 745 C C . ASP A 1 88 ? -13.384 -3.916 6.667 1.00 97.06 88 ASP A C 1
ATOM 747 O O . ASP A 1 88 ? -13.266 -3.914 5.441 1.00 97.06 88 ASP A O 1
ATOM 751 N N . ASP A 1 89 ? -14.484 -3.449 7.275 1.00 97.69 89 ASP A N 1
ATOM 752 C CA . ASP A 1 89 ? -1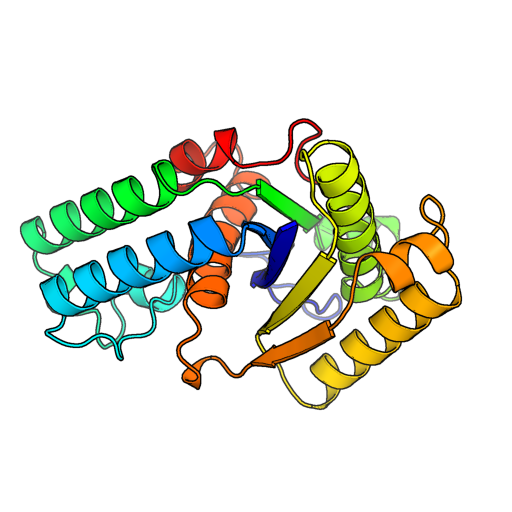5.668 -2.935 6.571 1.00 97.69 89 ASP A CA 1
ATOM 753 C C . ASP A 1 89 ? -15.331 -1.724 5.673 1.00 97.69 89 ASP A C 1
ATOM 755 O O . ASP A 1 89 ? -15.902 -1.579 4.587 1.00 97.69 89 ASP A O 1
ATOM 759 N N . ILE A 1 90 ? -14.432 -0.831 6.113 1.00 98.19 90 ILE A N 1
ATOM 760 C CA . ILE A 1 90 ? -13.970 0.310 5.304 1.00 98.19 90 ILE A CA 1
ATOM 761 C C . ILE A 1 90 ? -13.179 -0.201 4.098 1.00 98.19 90 ILE A C 1
ATOM 763 O O . ILE A 1 90 ? -13.525 0.134 2.965 1.00 98.19 90 ILE A O 1
ATOM 767 N N . ILE A 1 91 ? -12.164 -1.038 4.328 1.00 97.38 91 ILE A N 1
ATOM 768 C CA . ILE A 1 91 ? -11.283 -1.567 3.275 1.00 97.38 91 ILE A CA 1
ATOM 769 C C . ILE A 1 91 ? -12.078 -2.383 2.247 1.00 97.38 91 ILE A C 1
ATOM 771 O O . ILE A 1 91 ? -11.863 -2.247 1.042 1.00 97.38 91 ILE A O 1
ATOM 775 N N . GLU A 1 92 ? -13.017 -3.217 2.693 1.00 96.56 92 GLU A N 1
ATOM 776 C CA . GLU A 1 92 ? -13.833 -4.043 1.804 1.00 96.56 92 GLU A CA 1
ATOM 777 C C . GLU A 1 92 ? -14.699 -3.188 0.868 1.00 96.56 92 GLU A C 1
ATOM 779 O O . GLU A 1 92 ? -14.796 -3.471 -0.332 1.00 96.56 92 GLU A O 1
ATOM 784 N N . LYS A 1 93 ? -15.288 -2.106 1.388 1.00 97.12 93 LYS A N 1
ATOM 785 C CA . LYS A 1 93 ? -16.199 -1.231 0.634 1.00 97.12 93 LYS A CA 1
ATOM 786 C C . LYS A 1 93 ? -15.488 -0.219 -0.260 1.00 97.12 93 LYS A C 1
ATOM 788 O O . LYS A 1 93 ? -16.115 0.255 -1.202 1.00 97.12 93 LYS A O 1
ATOM 793 N N . THR A 1 94 ? -14.232 0.126 0.017 1.00 97.88 94 THR A N 1
ATOM 794 C CA . THR A 1 94 ? -13.472 1.082 -0.803 1.00 97.88 94 THR A CA 1
ATOM 795 C C . THR A 1 94 ? -13.076 0.465 -2.135 1.00 97.88 94 THR A C 1
ATOM 797 O O . THR A 1 94 ? -12.463 -0.598 -2.163 1.00 97.88 94 THR A O 1
ATOM 800 N N . ASP A 1 95 ? -13.392 1.112 -3.252 1.00 96.38 95 ASP A N 1
ATOM 801 C CA . ASP A 1 95 ? -13.058 0.597 -4.586 1.00 96.38 95 ASP A CA 1
ATOM 802 C C . ASP A 1 95 ? -11.603 0.903 -4.998 1.00 96.38 95 ASP A C 1
ATOM 804 O O . ASP A 1 95 ? -11.228 2.038 -5.297 1.00 96.38 95 ASP A O 1
ATOM 808 N N . PHE A 1 96 ? -10.756 -0.125 -5.001 1.00 96.69 96 PHE A N 1
ATOM 809 C CA . PHE A 1 96 ? -9.357 -0.033 -5.413 1.00 96.69 96 PHE A CA 1
ATOM 810 C C . PHE A 1 96 ? -8.850 -1.371 -5.953 1.00 96.69 96 PHE A C 1
ATOM 812 O O . PHE A 1 96 ? -9.399 -2.437 -5.661 1.00 96.69 96 PHE A O 1
ATOM 819 N N . VAL A 1 97 ? -7.751 -1.307 -6.703 1.00 96.06 97 VAL A N 1
ATOM 820 C CA . VAL A 1 97 ? -7.041 -2.472 -7.237 1.00 96.06 97 VAL A CA 1
ATOM 821 C C . VAL A 1 97 ? -5.685 -2.605 -6.555 1.00 96.06 97 VAL A C 1
ATOM 823 O O . VAL A 1 97 ? -4.974 -1.621 -6.365 1.00 96.06 97 VAL A O 1
ATOM 826 N N . VAL A 1 98 ? -5.301 -3.835 -6.217 1.00 95.94 98 VAL A N 1
ATOM 827 C CA . VAL A 1 98 ? -3.977 -4.152 -5.674 1.00 95.94 98 VAL A CA 1
ATOM 828 C C . VAL A 1 98 ? -3.127 -4.869 -6.713 1.00 95.94 98 VAL A C 1
ATOM 830 O O . VAL A 1 98 ? -3.538 -5.887 -7.279 1.00 95.94 98 VAL A O 1
ATOM 833 N N . ASN A 1 99 ? -1.894 -4.393 -6.872 1.00 95.19 99 ASN A N 1
ATOM 834 C CA . ASN A 1 99 ? -0.831 -4.997 -7.664 1.00 95.19 99 ASN A CA 1
ATOM 835 C C . ASN A 1 99 ? 0.328 -5.443 -6.756 1.00 95.19 99 ASN A C 1
ATOM 837 O O . ASN A 1 99 ? 1.278 -4.681 -6.559 1.00 95.19 99 ASN A O 1
ATOM 841 N N . PRO A 1 100 ? 0.285 -6.668 -6.195 1.00 94.38 100 PRO A N 1
ATOM 842 C CA . PRO A 1 100 ? 1.381 -7.187 -5.392 1.00 94.38 100 PRO A CA 1
ATOM 843 C C . PRO A 1 100 ? 2.486 -7.743 -6.288 1.00 94.38 100 PRO A C 1
ATOM 845 O O . PRO A 1 100 ? 2.230 -8.595 -7.152 1.00 94.38 100 PRO A O 1
ATOM 848 N N . VAL A 1 101 ? 3.721 -7.318 -6.032 1.00 94.44 101 VAL A N 1
ATOM 849 C CA . VAL A 1 101 ? 4.921 -7.879 -6.655 1.00 94.44 101 VAL A CA 1
ATOM 850 C C . VAL A 1 101 ? 5.874 -8.351 -5.570 1.00 94.44 101 VAL A C 1
ATOM 852 O O . VAL A 1 101 ? 6.362 -7.549 -4.783 1.00 94.44 101 VAL A O 1
ATOM 855 N N . ALA A 1 102 ? 6.118 -9.656 -5.518 1.00 94.00 102 ALA A N 1
ATOM 856 C CA . ALA A 1 102 ? 6.919 -10.314 -4.497 1.00 94.00 102 ALA A CA 1
ATOM 857 C C . ALA A 1 102 ? 8.153 -11.002 -5.083 1.00 94.00 102 ALA A C 1
ATOM 859 O O . ALA A 1 102 ? 8.116 -11.534 -6.191 1.00 94.00 102 ALA A O 1
ATOM 860 N N . ILE A 1 103 ? 9.220 -11.051 -4.294 1.00 92.50 103 ILE A N 1
ATOM 861 C CA . ILE A 1 103 ? 10.467 -11.763 -4.562 1.00 92.50 103 ILE A CA 1
ATOM 862 C C . ILE A 1 103 ? 10.722 -12.706 -3.385 1.00 92.50 103 ILE A C 1
ATOM 864 O O . ILE A 1 103 ? 10.891 -12.262 -2.243 1.00 92.50 103 ILE A O 1
ATOM 868 N N . LEU A 1 104 ? 10.744 -14.011 -3.662 1.00 92.94 104 LEU A N 1
ATOM 869 C CA . LEU A 1 104 ? 11.054 -15.048 -2.680 1.00 92.94 104 LEU A CA 1
ATOM 870 C C . LEU A 1 104 ? 12.571 -15.174 -2.537 1.00 92.94 104 LEU A C 1
ATOM 872 O O . LEU A 1 104 ? 13.208 -16.004 -3.169 1.00 92.94 104 LEU A O 1
ATOM 876 N N . LYS A 1 105 ? 13.174 -14.362 -1.666 1.00 90.94 105 LYS A N 1
ATOM 877 C CA . LYS A 1 105 ? 14.634 -14.160 -1.598 1.00 90.94 105 LYS A CA 1
ATOM 878 C C . LYS A 1 105 ? 15.471 -15.443 -1.646 1.00 90.94 105 LYS A C 1
ATOM 880 O O . LYS A 1 105 ? 16.504 -15.471 -2.307 1.00 90.94 105 LYS A O 1
ATOM 885 N N . ASN A 1 106 ? 15.042 -16.497 -0.953 1.00 90.88 106 ASN A N 1
ATOM 886 C CA . ASN A 1 106 ? 15.758 -17.774 -0.939 1.00 90.88 106 ASN A CA 1
A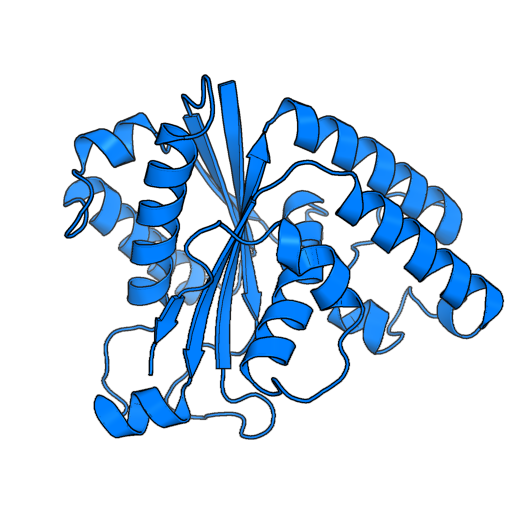TOM 887 C C . ASN A 1 106 ? 15.750 -18.466 -2.315 1.00 90.88 106 ASN A C 1
ATOM 889 O O . ASN A 1 106 ? 16.782 -18.981 -2.748 1.00 90.88 106 ASN A O 1
ATOM 893 N N . GLU A 1 107 ? 14.615 -18.461 -3.015 1.00 90.69 107 GLU A N 1
ATOM 894 C CA . GLU A 1 107 ? 14.511 -18.989 -4.379 1.00 90.69 107 GLU A CA 1
ATOM 895 C C . GLU A 1 107 ? 15.291 -18.105 -5.363 1.00 90.69 107 GLU A C 1
ATOM 897 O O . GLU A 1 107 ? 15.987 -18.624 -6.241 1.00 90.69 107 GLU A O 1
ATOM 902 N N . HIS A 1 108 ? 15.282 -16.791 -5.129 1.00 89.50 108 HIS A N 1
ATOM 903 C CA . HIS A 1 108 ? 15.907 -15.797 -5.993 1.00 89.50 108 HIS A CA 1
ATOM 904 C C . HIS A 1 108 ? 17.413 -15.954 -5.984 1.00 89.50 108 HIS A C 1
ATOM 906 O O . HIS A 1 108 ? 18.049 -16.102 -7.026 1.00 89.50 108 HIS A O 1
ATOM 912 N N . ILE A 1 109 ? 17.981 -16.019 -4.779 1.00 88.06 109 ILE A N 1
ATOM 913 C CA . ILE A 1 109 ? 19.410 -16.228 -4.567 1.00 88.06 109 ILE A CA 1
ATOM 914 C C . ILE A 1 109 ? 19.830 -17.594 -5.107 1.00 88.06 109 ILE A C 1
ATOM 916 O O . ILE A 1 109 ? 20.891 -17.703 -5.716 1.00 88.06 109 ILE A O 1
ATOM 920 N N . LYS A 1 110 ? 19.008 -18.636 -4.932 1.00 89.38 110 LYS A N 1
ATOM 921 C CA . LYS A 1 110 ? 19.308 -19.967 -5.474 1.00 89.38 110 LYS A CA 1
ATOM 922 C C . LYS A 1 110 ? 19.382 -19.959 -7.003 1.00 89.38 110 LYS A C 1
ATOM 924 O O . LYS A 1 110 ? 20.190 -20.691 -7.568 1.00 89.38 110 LYS A O 1
ATOM 929 N N . LYS A 1 111 ? 18.541 -19.164 -7.667 1.00 88.94 111 LYS A N 1
ATOM 930 C CA . LYS A 1 111 ? 18.437 -19.136 -9.129 1.00 88.94 111 LYS A CA 1
ATOM 931 C C . LYS A 1 111 ? 19.411 -18.165 -9.796 1.00 88.94 111 LYS A C 1
ATOM 933 O O . LYS A 1 111 ? 19.970 -18.499 -10.836 1.00 88.94 111 LYS A O 1
ATOM 938 N N . TYR A 1 112 ? 19.595 -16.982 -9.218 1.00 86.31 112 TYR A N 1
ATOM 939 C CA . TYR A 1 112 ? 20.315 -15.862 -9.832 1.00 86.31 112 TYR A CA 1
ATOM 940 C C . TYR A 1 112 ? 21.564 -15.430 -9.045 1.00 86.31 112 TYR A C 1
ATOM 942 O O . TYR A 1 112 ? 22.343 -14.606 -9.519 1.00 86.31 112 TYR A O 1
ATOM 950 N N . GLY A 1 113 ? 21.791 -15.996 -7.857 1.00 83.50 113 GLY A N 1
ATOM 951 C CA . GLY A 1 113 ? 22.883 -15.611 -6.968 1.00 83.50 113 GLY A CA 1
ATOM 952 C C . GLY A 1 113 ? 22.600 -14.332 -6.173 1.00 83.50 113 GLY A C 1
ATOM 953 O O . GLY A 1 113 ? 21.551 -13.705 -6.289 1.00 83.50 113 GLY A O 1
ATOM 954 N N . LYS A 1 114 ? 23.560 -13.928 -5.332 1.00 75.06 114 LYS A N 1
ATOM 955 C CA . LYS A 1 114 ? 23.440 -12.725 -4.480 1.00 75.06 114 LYS A CA 1
ATOM 956 C C . LYS A 1 114 ? 23.673 -11.400 -5.220 1.00 75.06 114 LYS A C 1
ATOM 958 O O . LYS A 1 114 ? 23.420 -10.345 -4.652 1.00 75.06 114 LYS A O 1
ATOM 963 N N . VAL A 1 115 ? 24.166 -11.463 -6.457 1.00 65.50 115 VAL A N 1
ATOM 964 C CA . VAL A 1 115 ? 24.437 -10.310 -7.339 1.00 65.50 115 VAL A CA 1
ATOM 965 C C . VAL A 1 115 ? 23.346 -10.119 -8.399 1.00 65.50 115 VAL A C 1
ATOM 967 O O . VAL A 1 115 ? 23.572 -9.440 -9.395 1.00 65.50 115 VAL A O 1
ATOM 970 N N . ALA A 1 116 ? 22.192 -10.762 -8.207 1.00 68.44 116 ALA A N 1
ATOM 971 C CA . ALA A 1 116 ? 21.043 -10.653 -9.093 1.00 68.44 116 ALA A CA 1
ATOM 972 C C . ALA A 1 116 ? 20.544 -9.204 -9.221 1.00 68.44 116 ALA A C 1
ATOM 974 O O . ALA A 1 116 ? 20.878 -8.341 -8.401 1.00 68.44 116 ALA A O 1
ATOM 975 N N . ASP A 1 117 ? 19.731 -8.959 -10.252 1.00 66.88 117 ASP A N 1
ATOM 976 C CA . ASP A 1 117 ? 19.105 -7.660 -10.488 1.00 66.88 117 ASP A CA 1
ATOM 977 C C . ASP A 1 117 ? 18.443 -7.120 -9.218 1.00 66.88 117 ASP A C 1
ATOM 979 O O . ASP A 1 117 ? 17.844 -7.856 -8.432 1.00 66.88 117 ASP A O 1
ATOM 983 N N . ASN A 1 118 ? 18.552 -5.806 -9.021 1.00 77.44 118 ASN A N 1
ATOM 984 C CA . ASN A 1 118 ? 18.032 -5.151 -7.831 1.00 77.44 118 ASN A CA 1
ATOM 985 C C . ASN A 1 118 ? 16.518 -5.439 -7.689 1.00 77.44 118 ASN A C 1
ATOM 987 O O . ASN A 1 118 ? 15.750 -5.043 -8.578 1.00 77.44 118 ASN A O 1
ATOM 991 N N . PRO A 1 119 ? 16.072 -6.057 -6.573 1.00 79.31 119 PRO A N 1
ATOM 992 C CA . PRO A 1 119 ? 14.664 -6.336 -6.291 1.00 79.31 119 PRO A CA 1
ATOM 993 C C . PRO A 1 119 ? 13.717 -5.153 -6.532 1.00 79.31 119 PRO A C 1
ATOM 995 O O . PRO A 1 119 ? 12.595 -5.346 -7.007 1.00 79.31 119 PRO A O 1
ATOM 998 N N . TYR A 1 120 ? 14.181 -3.924 -6.282 1.00 79.50 120 TYR A N 1
ATOM 999 C CA . TYR A 1 120 ? 13.437 -2.698 -6.576 1.00 79.50 120 TYR A CA 1
ATOM 1000 C C . TYR A 1 120 ? 13.189 -2.488 -8.062 1.00 79.50 120 TYR A C 1
ATOM 1002 O O . TYR A 1 120 ? 12.065 -2.206 -8.466 1.00 79.50 120 TYR A O 1
ATOM 1010 N N . THR A 1 121 ? 14.228 -2.622 -8.886 1.00 82.00 121 THR A N 1
ATOM 1011 C CA . THR A 1 121 ? 14.135 -2.406 -10.332 1.00 82.00 121 THR A CA 1
ATOM 1012 C C . THR A 1 121 ? 13.163 -3.390 -10.957 1.00 82.00 121 THR A C 1
ATOM 1014 O O . THR A 1 121 ? 12.284 -2.994 -11.721 1.00 82.00 121 THR A O 1
ATOM 1017 N N . MET A 1 122 ? 13.274 -4.664 -10.579 1.00 84.62 122 MET A N 1
ATOM 1018 C CA . MET A 1 122 ? 12.352 -5.695 -11.041 1.00 84.62 122 MET A CA 1
ATOM 1019 C C . MET A 1 122 ? 10.916 -5.395 -10.609 1.00 84.62 122 MET A C 1
ATOM 1021 O O . MET A 1 122 ? 10.003 -5.443 -11.430 1.00 84.62 122 MET A O 1
ATOM 1025 N N . SER A 1 123 ? 10.711 -5.053 -9.338 1.00 89.25 123 SER A N 1
ATOM 1026 C CA . SER A 1 123 ? 9.366 -4.861 -8.798 1.00 89.25 123 SER A CA 1
ATOM 1027 C C . SER A 1 123 ? 8.686 -3.607 -9.351 1.00 89.25 123 SER A C 1
ATOM 1029 O O . SER A 1 123 ? 7.520 -3.669 -9.742 1.00 89.25 123 SER A O 1
ATOM 1031 N N . LEU A 1 124 ? 9.416 -2.494 -9.468 1.00 90.12 124 LEU A N 1
ATOM 1032 C CA . LEU A 1 124 ? 8.877 -1.229 -9.967 1.00 90.12 124 LEU A CA 1
ATOM 1033 C C . LEU A 1 124 ? 8.531 -1.291 -11.461 1.00 90.12 124 LEU A C 1
ATOM 1035 O O . LEU A 1 124 ? 7.479 -0.787 -11.848 1.00 90.12 124 LEU A O 1
ATOM 1039 N N . ASN A 1 125 ? 9.352 -1.966 -12.281 1.00 90.94 125 ASN A N 1
ATOM 1040 C CA . ASN A 1 125 ? 9.020 -2.252 -13.684 1.00 90.94 125 ASN A CA 1
ATOM 1041 C C . ASN A 1 125 ? 7.640 -2.910 -13.795 1.00 90.94 125 ASN A C 1
ATOM 1043 O O . ASN A 1 125 ? 6.773 -2.441 -14.528 1.00 90.94 125 ASN A O 1
ATOM 1047 N N . PHE A 1 126 ? 7.424 -3.970 -13.014 1.00 92.06 126 PHE A N 1
ATOM 1048 C CA . PHE A 1 126 ? 6.175 -4.721 -13.051 1.00 92.06 126 PHE A CA 1
ATOM 1049 C C . PHE A 1 126 ? 4.989 -3.920 -12.522 1.00 92.06 126 PHE A C 1
ATOM 1051 O O . PHE A 1 126 ? 3.910 -4.005 -13.103 1.00 92.06 126 PHE A O 1
ATOM 1058 N N . ILE A 1 127 ? 5.161 -3.141 -11.452 1.00 94.00 127 ILE A N 1
ATOM 1059 C CA . ILE A 1 127 ? 4.087 -2.284 -10.938 1.00 94.00 127 ILE A CA 1
ATOM 1060 C C . ILE A 1 127 ? 3.666 -1.261 -11.991 1.00 94.00 127 ILE A C 1
ATOM 1062 O O . ILE A 1 127 ? 2.474 -1.135 -12.256 1.00 94.00 127 ILE A O 1
ATOM 1066 N N . ILE A 1 128 ? 4.619 -0.590 -12.642 1.00 94.81 128 ILE A N 1
ATOM 1067 C CA . ILE A 1 128 ? 4.325 0.414 -13.673 1.00 94.81 128 ILE A CA 1
ATOM 1068 C C . ILE A 1 128 ? 3.595 -0.215 -14.861 1.00 94.81 128 ILE A C 1
ATOM 1070 O O . ILE A 1 128 ? 2.568 0.309 -15.290 1.00 94.81 128 ILE A O 1
ATOM 1074 N N . GLU A 1 129 ? 4.069 -1.360 -15.356 1.00 94.69 129 GLU A N 1
ATOM 1075 C CA . GLU A 1 129 ? 3.397 -2.096 -16.432 1.00 94.69 129 GLU A CA 1
ATOM 1076 C C . GLU A 1 129 ? 1.962 -2.469 -16.060 1.00 94.69 129 GLU A C 1
ATOM 1078 O O . GLU A 1 129 ? 1.034 -2.245 -16.838 1.00 94.69 129 GLU A O 1
ATOM 1083 N N . ARG A 1 130 ? 1.760 -3.019 -14.856 1.00 94.12 130 ARG A N 1
ATOM 1084 C CA . ARG A 1 130 ? 0.429 -3.410 -14.387 1.00 94.12 130 ARG A CA 1
ATOM 1085 C C . ARG A 1 130 ? -0.478 -2.202 -14.259 1.00 94.12 130 ARG A C 1
ATOM 1087 O O . ARG A 1 130 ? -1.560 -2.234 -14.825 1.00 94.12 130 ARG A O 1
ATOM 1094 N N . THR A 1 131 ? -0.026 -1.118 -13.648 1.00 95.75 131 THR A N 1
ATOM 1095 C CA . THR A 1 131 ? -0.827 0.103 -13.548 1.00 95.75 131 THR A CA 1
ATOM 1096 C C . THR A 1 131 ? -1.240 0.640 -14.920 1.00 95.75 131 THR A C 1
ATOM 1098 O O . THR A 1 131 ? -2.396 1.022 -15.083 1.00 95.75 131 THR A O 1
ATOM 1101 N N . VAL A 1 132 ? -0.362 0.597 -15.931 1.00 96.06 132 VAL A N 1
ATOM 1102 C CA . VAL A 1 132 ? -0.735 0.961 -17.313 1.00 96.06 132 VAL A CA 1
ATOM 1103 C C . VAL A 1 132 ? -1.862 0.068 -17.821 1.00 96.06 132 VAL A C 1
ATOM 1105 O O . VAL A 1 132 ? -2.884 0.572 -18.275 1.00 96.06 132 VAL A O 1
ATOM 1108 N N . PHE A 1 133 ? -1.718 -1.250 -17.688 1.00 94.75 133 PHE A N 1
ATOM 1109 C CA . PHE A 1 133 ? -2.749 -2.184 -18.133 1.00 94.75 133 PHE A CA 1
ATOM 1110 C C . PHE A 1 133 ? -4.026 -2.136 -17.290 1.00 94.75 133 PHE A C 1
ATOM 1112 O O . PHE A 1 133 ? -5.058 -2.595 -17.757 1.00 94.75 133 PHE A O 1
ATOM 1119 N N . ASP A 1 134 ? -3.975 -1.710 -16.026 1.00 94.50 134 ASP A N 1
ATOM 1120 C CA . ASP A 1 134 ? -5.187 -1.501 -15.220 1.00 94.50 134 ASP A CA 1
ATOM 1121 C C . ASP A 1 134 ? -5.927 -0.272 -15.743 1.00 94.50 134 ASP A C 1
ATOM 1123 O O . ASP A 1 134 ? -7.131 -0.324 -15.952 1.00 94.50 134 ASP A O 1
ATOM 1127 N N . CYS A 1 135 ? -5.205 0.808 -16.043 1.00 94.94 135 CYS A N 1
ATOM 1128 C CA . CYS A 1 135 ? -5.794 2.007 -16.631 1.00 94.94 135 CYS A CA 1
ATOM 1129 C C . CYS A 1 135 ? -6.365 1.796 -18.038 1.00 94.94 135 CYS A C 1
ATOM 1131 O O . CYS A 1 135 ? -7.327 2.471 -18.384 1.00 94.94 135 CYS A O 1
ATOM 1133 N N . ASP A 1 136 ? -5.842 0.846 -18.819 1.00 93.75 136 ASP A N 1
ATOM 1134 C CA . ASP A 1 136 ? -6.460 0.438 -20.090 1.00 93.75 136 ASP A CA 1
ATOM 1135 C C . ASP A 1 136 ? -7.838 -0.240 -19.879 1.00 93.75 136 ASP A C 1
ATOM 1137 O O . ASP A 1 136 ? -8.705 -0.162 -20.747 1.00 93.75 136 ASP A O 1
ATOM 1141 N N . GLU A 1 137 ? -8.041 -0.920 -18.741 1.00 92.56 137 GLU A N 1
ATOM 1142 C CA . GLU A 1 137 ? -9.294 -1.611 -18.385 1.00 92.56 137 GLU A CA 1
ATOM 1143 C C . GLU A 1 137 ? -10.276 -0.704 -17.612 1.00 92.56 137 GLU A C 1
ATOM 1145 O O . GLU A 1 137 ? -11.478 -0.974 -17.588 1.00 92.56 137 GLU A O 1
ATOM 1150 N N . LEU A 1 138 ? -9.780 0.360 -16.972 1.00 91.69 138 LEU A N 1
ATOM 1151 C CA . LEU A 1 138 ? -10.566 1.306 -16.180 1.00 91.69 138 LEU A CA 1
ATOM 1152 C C . LEU A 1 138 ? -11.093 2.445 -17.054 1.00 91.69 138 LEU A C 1
ATOM 1154 O O . LEU A 1 138 ? -10.330 3.253 -17.589 1.00 91.69 138 LEU A O 1
ATOM 1158 N N . GLU A 1 139 ? -12.416 2.553 -17.146 1.00 87.50 139 GLU A N 1
ATOM 1159 C CA . GLU A 1 139 ? -13.064 3.585 -17.948 1.00 87.50 139 GLU A CA 1
ATOM 1160 C C . GLU A 1 139 ? -12.605 4.984 -17.520 1.00 87.50 139 GLU A C 1
ATOM 1162 O O . GLU A 1 139 ? -12.744 5.399 -16.371 1.00 87.50 139 GLU A O 1
ATOM 1167 N N . GLY A 1 140 ? -12.021 5.721 -18.463 1.00 88.00 140 GLY A N 1
ATOM 1168 C CA . GLY A 1 140 ? -11.604 7.095 -18.244 1.00 88.00 140 GLY A CA 1
ATOM 1169 C C . GLY A 1 140 ? -10.355 7.279 -17.380 1.00 88.00 140 GLY A C 1
ATOM 1170 O O . GLY A 1 140 ? -10.093 8.432 -17.042 1.00 88.00 140 GLY A O 1
ATOM 1171 N N . CYS A 1 141 ? -9.562 6.253 -17.030 1.00 95.62 141 CYS A N 1
ATOM 1172 C CA . CYS A 1 141 ? -8.240 6.503 -16.435 1.00 95.62 141 CYS A CA 1
ATOM 1173 C C . CYS A 1 141 ? -7.360 7.274 -17.434 1.00 95.62 141 CYS A C 1
ATOM 1175 O O . CYS A 1 141 ? -7.099 6.817 -18.544 1.00 95.62 141 CYS A O 1
ATOM 1177 N N . SER A 1 142 ? -6.920 8.473 -17.051 1.00 95.00 142 SER A N 1
ATOM 1178 C CA . SER A 1 142 ? -6.144 9.361 -17.929 1.00 95.00 142 SER A CA 1
ATOM 1179 C C . SER A 1 142 ? -4.820 9.809 -17.326 1.00 95.00 142 SER A C 1
ATOM 1181 O O . SER A 1 142 ? -3.968 10.309 -18.052 1.00 95.00 142 SER A O 1
ATOM 1183 N N . GLU A 1 143 ? -4.672 9.677 -16.010 1.00 97.12 143 GLU A N 1
ATOM 1184 C CA . GLU A 1 143 ? -3.541 10.202 -15.256 1.00 97.12 143 GLU A CA 1
ATOM 1185 C C . GLU A 1 143 ? -3.352 9.398 -13.967 1.00 97.12 143 GLU A C 1
ATOM 1187 O O . GLU A 1 143 ? -4.332 9.081 -13.289 1.00 97.12 143 GLU A O 1
ATOM 1192 N N . VAL A 1 144 ? -2.099 9.114 -13.617 1.00 98.25 144 VAL A N 1
ATOM 1193 C CA . VAL A 1 144 ? -1.690 8.452 -12.378 1.00 98.25 144 VAL A CA 1
ATOM 1194 C C . VAL A 1 144 ? -0.633 9.295 -11.667 1.00 98.25 144 VAL A C 1
ATOM 1196 O O . VAL A 1 144 ? 0.421 9.598 -12.229 1.00 98.25 144 VAL A O 1
ATOM 1199 N N . GLU A 1 145 ? -0.893 9.620 -10.402 1.00 98.00 145 GLU A N 1
ATOM 1200 C CA . GLU A 1 145 ? 0.109 10.144 -9.473 1.00 98.00 145 GLU A CA 1
ATOM 1201 C C . GLU A 1 145 ? 0.618 9.008 -8.580 1.00 98.00 145 GLU A C 1
ATOM 1203 O O . GLU A 1 145 ? -0.157 8.348 -7.890 1.00 98.00 145 GLU A O 1
ATOM 1208 N N . MET A 1 146 ? 1.926 8.764 -8.608 1.00 97.44 146 MET A N 1
ATOM 1209 C CA . MET A 1 146 ? 2.573 7.746 -7.785 1.00 97.44 146 MET A CA 1
ATOM 1210 C C . MET A 1 146 ? 3.030 8.363 -6.462 1.00 97.44 146 MET A C 1
ATOM 1212 O O . MET A 1 146 ? 3.710 9.387 -6.464 1.00 97.44 146 MET A O 1
ATOM 1216 N N . VAL A 1 147 ? 2.688 7.730 -5.344 1.00 97.44 147 VAL A N 1
ATOM 1217 C CA . VAL A 1 147 ? 3.064 8.170 -3.996 1.00 97.44 147 VAL A CA 1
ATOM 1218 C C . VAL A 1 147 ? 3.748 7.009 -3.287 1.00 9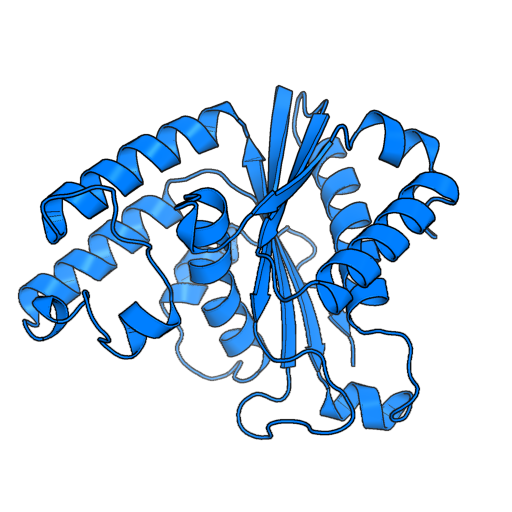7.44 147 VAL A C 1
ATOM 1220 O O . VAL A 1 147 ? 3.193 5.915 -3.220 1.00 97.44 147 VAL A O 1
ATOM 1223 N N . ILE A 1 148 ? 4.956 7.236 -2.781 1.00 94.88 148 ILE A N 1
ATOM 1224 C CA . ILE A 1 148 ? 5.812 6.191 -2.207 1.00 94.88 148 ILE A CA 1
ATOM 1225 C C . ILE A 1 148 ? 6.233 6.590 -0.792 1.00 94.88 148 ILE A C 1
ATOM 1227 O O . ILE A 1 148 ? 6.596 7.748 -0.556 1.00 94.88 148 ILE A O 1
ATOM 1231 N N . GLU A 1 149 ? 6.210 5.641 0.147 1.00 92.50 149 GLU A N 1
ATOM 1232 C CA . GLU A 1 149 ? 6.780 5.849 1.483 1.00 92.50 149 GLU A CA 1
ATOM 1233 C C . GLU A 1 149 ? 8.318 5.903 1.424 1.00 92.50 149 GLU A C 1
ATOM 1235 O O . GLU A 1 149 ? 8.977 5.027 0.863 1.00 92.50 149 GLU A O 1
ATOM 1240 N N . LYS A 1 150 ? 8.907 6.945 2.019 1.00 91.19 150 LYS A N 1
ATOM 1241 C CA . LYS A 1 150 ? 10.363 7.123 2.110 1.00 91.19 150 LYS A CA 1
ATOM 1242 C C . LYS A 1 150 ? 11.016 6.054 2.977 1.00 91.19 150 LYS A C 1
ATOM 1244 O O . LYS A 1 150 ? 10.543 5.758 4.073 1.00 91.19 150 LYS A O 1
ATOM 1249 N N . ARG A 1 151 ? 12.190 5.581 2.550 1.00 82.62 151 ARG A N 1
ATOM 1250 C CA . ARG A 1 151 ? 13.020 4.636 3.325 1.00 82.62 151 ARG A CA 1
ATOM 1251 C C . ARG A 1 151 ? 14.370 5.200 3.732 1.00 82.62 151 ARG A C 1
ATOM 1253 O O . ARG A 1 151 ? 14.924 4.791 4.751 1.00 82.62 151 ARG A O 1
ATOM 1260 N N . GLY A 1 152 ? 14.876 6.168 2.979 1.00 85.56 152 GLY A N 1
ATOM 1261 C CA . GLY A 1 152 ? 16.168 6.781 3.239 1.00 85.56 152 GLY A CA 1
ATOM 1262 C C . GLY A 1 152 ? 16.722 7.440 1.990 1.00 85.56 152 GLY A C 1
ATOM 1263 O O . GLY A 1 152 ? 16.397 7.069 0.869 1.00 85.56 152 GLY A O 1
ATOM 1264 N N . LYS A 1 153 ? 17.608 8.426 2.166 1.00 86.62 153 LYS A N 1
ATOM 1265 C CA . LYS A 1 153 ? 18.108 9.239 1.043 1.00 86.62 153 LYS A CA 1
ATOM 1266 C C . LYS A 1 153 ? 18.711 8.405 -0.093 1.00 86.62 153 LYS A C 1
ATOM 1268 O O . LYS A 1 153 ? 18.611 8.804 -1.249 1.00 86.62 153 LYS A O 1
ATOM 1273 N N . LYS A 1 154 ? 19.374 7.289 0.228 1.00 85.31 154 LYS A N 1
ATOM 1274 C CA . LYS A 1 154 ? 20.035 6.432 -0.764 1.00 85.31 154 LYS A CA 1
ATOM 1275 C C . LYS A 1 154 ? 19.016 5.566 -1.504 1.00 85.31 154 LYS A C 1
ATOM 1277 O O . LYS A 1 154 ? 19.089 5.459 -2.725 1.00 85.31 154 LYS A O 1
ATOM 1282 N N . GLU A 1 155 ? 18.092 4.967 -0.766 1.00 84.19 155 GLU A N 1
ATOM 1283 C CA . GLU A 1 155 ? 17.007 4.133 -1.271 1.00 84.19 155 GLU A CA 1
ATOM 1284 C C . GLU A 1 155 ? 16.070 4.954 -2.164 1.00 84.19 155 GLU A C 1
ATOM 1286 O O . GLU A 1 155 ? 15.850 4.587 -3.317 1.00 84.19 155 GLU A O 1
ATOM 1291 N N . ASP A 1 156 ? 15.626 6.117 -1.679 1.00 87.62 156 ASP A N 1
ATOM 1292 C CA . ASP A 1 156 ? 14.730 7.029 -2.393 1.00 87.62 156 ASP A CA 1
ATOM 1293 C C . ASP A 1 156 ? 15.372 7.513 -3.710 1.00 87.62 156 ASP A C 1
ATOM 1295 O O . ASP A 1 156 ? 14.733 7.513 -4.765 1.00 87.62 156 ASP A O 1
ATOM 1299 N N . ALA A 1 157 ? 16.665 7.868 -3.683 1.00 88.56 157 ALA A N 1
ATOM 1300 C CA . ALA A 1 157 ? 17.407 8.273 -4.880 1.00 88.56 157 ALA A CA 1
ATOM 1301 C C . ALA A 1 157 ? 17.571 7.121 -5.884 1.00 88.56 157 ALA A C 1
ATOM 1303 O O . ALA A 1 157 ? 17.438 7.328 -7.091 1.00 88.56 157 ALA A O 1
ATOM 1304 N N . GLY A 1 158 ? 17.839 5.906 -5.395 1.00 86.69 158 GLY A N 1
ATOM 1305 C CA . GLY A 1 158 ? 17.931 4.713 -6.234 1.00 86.69 158 GLY A CA 1
ATOM 1306 C C . GLY A 1 158 ? 16.605 4.380 -6.917 1.00 86.69 158 GLY A C 1
ATOM 1307 O O . GLY A 1 158 ? 16.585 4.088 -8.111 1.00 86.69 158 GLY A O 1
ATOM 1308 N N . LEU A 1 159 ? 15.490 4.478 -6.190 1.00 88.12 159 LEU A N 1
ATOM 1309 C CA . LEU A 1 159 ? 14.156 4.261 -6.748 1.00 88.12 159 LEU A CA 1
ATOM 1310 C C . LEU A 1 159 ? 13.824 5.323 -7.800 1.00 88.12 159 LEU A C 1
ATOM 1312 O O . LEU A 1 159 ? 13.360 4.986 -8.891 1.00 88.12 159 LEU A O 1
ATOM 1316 N N . LEU A 1 160 ? 14.121 6.593 -7.517 1.00 91.25 160 LEU A N 1
ATOM 1317 C CA . LEU A 1 160 ? 13.898 7.680 -8.466 1.00 91.25 160 LEU A CA 1
ATOM 1318 C C . LEU A 1 160 ? 14.708 7.497 -9.762 1.00 91.25 160 LEU A C 1
ATOM 1320 O O . LEU A 1 160 ? 14.163 7.705 -10.844 1.00 91.25 160 LEU A O 1
ATOM 1324 N N . ASP A 1 161 ? 15.969 7.066 -9.679 1.00 91.12 161 ASP A N 1
ATOM 1325 C CA . ASP A 1 161 ? 16.796 6.749 -10.854 1.00 91.12 161 ASP A CA 1
ATOM 1326 C C . ASP A 1 161 ? 16.193 5.606 -11.687 1.00 91.12 161 ASP A C 1
ATOM 1328 O O . ASP A 1 161 ? 16.081 5.709 -12.913 1.00 91.12 161 ASP A O 1
ATOM 1332 N N . VAL A 1 162 ? 15.718 4.540 -11.033 1.00 90.69 162 VAL A N 1
ATOM 1333 C CA . VAL A 1 162 ? 14.993 3.450 -11.705 1.00 90.69 162 VAL A CA 1
ATOM 1334 C C . VAL A 1 162 ? 13.748 3.988 -12.410 1.00 90.69 162 VAL A C 1
ATOM 1336 O O . VAL A 1 162 ? 13.552 3.716 -13.594 1.00 90.69 162 VAL A O 1
ATOM 1339 N N . TYR A 1 163 ? 12.928 4.783 -11.723 1.00 93.00 163 TYR A N 1
ATOM 1340 C CA . TYR A 1 163 ? 11.719 5.368 -12.298 1.00 93.00 163 TYR A CA 1
ATOM 1341 C C . TYR A 1 163 ? 12.027 6.245 -13.521 1.00 93.00 163 TYR A C 1
ATOM 1343 O O . TYR A 1 163 ? 11.373 6.125 -14.558 1.00 93.00 163 TYR A O 1
ATOM 1351 N N . GLN A 1 164 ? 13.064 7.085 -13.453 1.00 93.19 164 GLN A N 1
ATOM 1352 C CA . GLN A 1 164 ? 13.491 7.925 -14.576 1.00 93.19 164 GLN A CA 1
ATOM 1353 C C . GLN A 1 164 ? 13.961 7.098 -15.779 1.00 93.19 164 GLN A C 1
ATOM 1355 O O . GLN A 1 164 ? 13.608 7.411 -16.921 1.00 93.19 164 GLN A O 1
ATOM 1360 N N . LYS A 1 165 ? 14.707 6.012 -15.546 1.00 92.81 165 LYS A N 1
ATOM 1361 C CA . LYS A 1 165 ? 15.104 5.072 -16.606 1.00 92.81 165 LYS A CA 1
ATOM 1362 C C . LYS A 1 165 ? 13.890 4.438 -17.281 1.00 92.81 165 LYS A C 1
ATOM 1364 O O . LYS A 1 165 ? 13.855 4.402 -18.510 1.00 92.81 165 LYS A O 1
ATOM 1369 N N . ILE A 1 166 ? 12.894 4.014 -16.500 1.00 93.38 166 ILE A N 1
ATOM 1370 C CA . ILE A 1 166 ? 11.639 3.438 -17.008 1.00 93.38 166 ILE A CA 1
ATOM 1371 C C . ILE A 1 166 ? 10.883 4.453 -17.865 1.00 93.38 166 ILE A C 1
ATOM 1373 O O . ILE A 1 166 ? 10.497 4.142 -18.988 1.00 93.38 166 ILE A O 1
ATOM 1377 N N . ARG A 1 167 ? 10.730 5.695 -17.391 1.00 94.31 167 ARG A N 1
ATOM 1378 C CA . ARG A 1 167 ? 10.077 6.756 -18.176 1.00 94.31 167 ARG A CA 1
ATOM 1379 C C . ARG A 1 167 ? 10.796 7.044 -19.491 1.00 94.31 167 ARG A C 1
ATOM 1381 O O . ARG A 1 167 ? 10.140 7.330 -20.482 1.00 94.31 167 ARG A O 1
ATOM 1388 N N . THR A 1 168 ? 12.125 6.976 -19.501 1.00 94.19 168 THR A N 1
ATOM 1389 C CA . THR A 1 168 ? 12.937 7.335 -20.675 1.00 94.19 168 THR A CA 1
ATOM 1390 C C . THR A 1 168 ? 12.966 6.222 -21.720 1.00 94.19 168 THR A C 1
ATOM 1392 O O . THR A 1 168 ? 12.930 6.499 -22.914 1.00 94.19 168 THR A O 1
ATOM 1395 N N . ARG A 1 169 ? 13.063 4.961 -21.285 1.00 95.00 169 ARG A N 1
ATOM 1396 C CA . ARG A 1 169 ? 13.283 3.806 -22.173 1.00 95.00 169 ARG A CA 1
ATOM 1397 C C . ARG A 1 169 ? 12.026 2.978 -22.427 1.00 95.00 169 ARG A C 1
ATOM 1399 O O . ARG A 1 169 ? 12.025 2.164 -23.343 1.00 95.00 169 ARG A O 1
ATOM 1406 N N . GLY A 1 170 ? 10.988 3.163 -21.617 1.00 94.00 170 GLY A N 1
ATOM 1407 C CA . GLY A 1 170 ? 9.893 2.211 -21.524 1.00 94.00 170 GLY A CA 1
ATOM 1408 C C . GLY A 1 170 ? 10.320 0.941 -20.790 1.00 94.00 170 GLY A C 1
ATOM 1409 O O . GLY A 1 170 ? 11.377 0.870 -20.155 1.00 94.00 170 GLY A O 1
ATOM 1410 N N . THR A 1 171 ? 9.484 -0.079 -20.902 1.00 93.31 171 THR A N 1
ATOM 1411 C CA . THR A 1 171 ? 9.767 -1.441 -20.457 1.00 93.31 171 THR A CA 1
ATOM 1412 C C . THR A 1 171 ? 9.688 -2.408 -21.640 1.00 93.31 171 THR A C 1
ATOM 1414 O O . THR A 1 171 ? 9.477 -2.001 -22.781 1.00 93.31 171 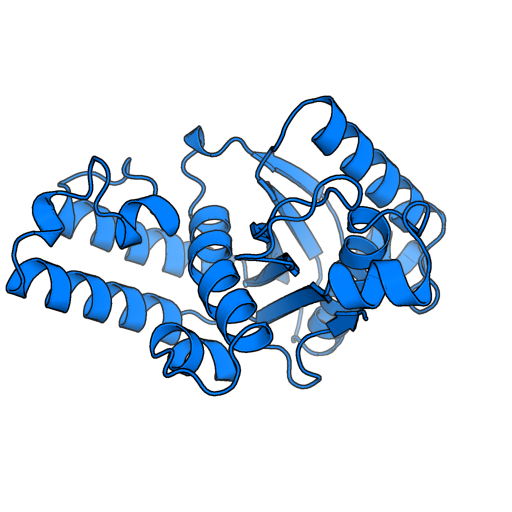THR A O 1
ATOM 1417 N N . GLY A 1 172 ? 9.824 -3.713 -21.382 1.00 90.56 172 GLY A N 1
ATOM 1418 C CA . GLY A 1 172 ? 9.641 -4.730 -22.421 1.00 90.56 172 GLY A CA 1
ATOM 1419 C C . GLY A 1 172 ? 8.217 -4.797 -22.992 1.00 90.56 172 GLY A C 1
ATOM 1420 O O . GLY A 1 172 ? 8.033 -5.357 -24.069 1.00 90.56 172 GLY A O 1
ATOM 1421 N N . TYR A 1 173 ? 7.221 -4.233 -22.297 1.00 93.75 173 TYR A N 1
ATOM 1422 C CA . TYR A 1 173 ? 5.807 -4.326 -22.682 1.00 93.75 173 TYR A CA 1
ATOM 1423 C C . TYR A 1 173 ? 5.111 -2.975 -22.872 1.00 93.75 173 TYR A C 1
ATOM 1425 O O . TYR A 1 173 ? 4.054 -2.919 -23.504 1.00 93.75 173 TYR A O 1
ATOM 1433 N N . VAL A 1 174 ? 5.660 -1.888 -22.325 1.00 96.25 174 VAL A N 1
ATOM 1434 C CA . VAL A 1 174 ? 5.047 -0.557 -22.394 1.00 96.25 174 VAL A CA 1
ATOM 1435 C C . VAL A 1 174 ? 6.067 0.461 -22.889 1.00 96.25 174 VAL A C 1
ATOM 1437 O O . VAL A 1 174 ? 7.157 0.571 -22.336 1.00 96.25 174 VAL A O 1
ATOM 1440 N N . SER A 1 175 ? 5.706 1.236 -23.914 1.00 97.19 175 SER A N 1
ATOM 1441 C CA . SER A 1 175 ?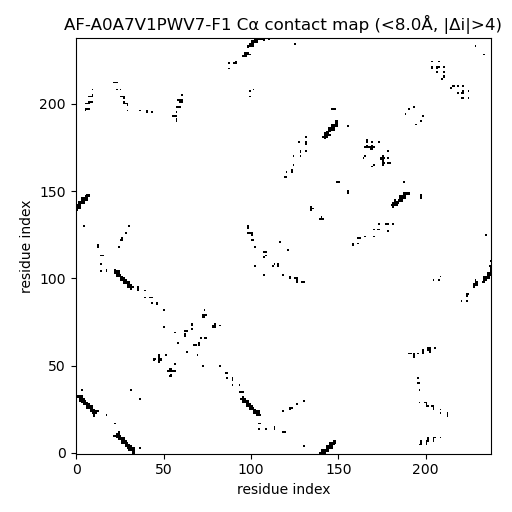 6.584 2.280 -24.450 1.00 97.19 175 SER A CA 1
ATOM 1442 C C . SER A 1 175 ? 6.748 3.455 -23.479 1.00 97.19 175 SER A C 1
ATOM 1444 O O . SER A 1 175 ? 5.864 3.741 -22.665 1.00 97.19 175 SER A O 1
ATOM 1446 N N . SER A 1 176 ? 7.869 4.169 -23.587 1.00 96.94 176 SER A N 1
ATOM 1447 C CA . SER A 1 176 ? 8.151 5.382 -22.808 1.00 96.94 176 SER A CA 1
ATOM 1448 C C . SER A 1 176 ? 7.050 6.431 -22.963 1.00 96.94 176 SER A C 1
ATOM 1450 O O . SER A 1 176 ? 6.626 7.018 -21.971 1.00 96.94 176 SER A O 1
ATOM 1452 N N . GLU A 1 177 ? 6.518 6.630 -24.172 1.00 96.88 177 GLU A N 1
ATOM 1453 C CA . GLU A 1 177 ? 5.475 7.626 -24.448 1.00 96.88 177 GLU A CA 1
ATOM 1454 C C . GLU A 1 177 ? 4.194 7.326 -23.669 1.00 96.88 177 GLU A C 1
ATOM 1456 O O . GLU A 1 177 ? 3.579 8.236 -23.108 1.00 96.88 177 GLU A O 1
ATOM 1461 N N . ARG A 1 178 ? 3.804 6.046 -23.588 1.00 96.06 178 ARG A N 1
ATOM 1462 C CA . ARG A 1 178 ? 2.634 5.627 -22.803 1.00 96.06 178 ARG A CA 1
ATOM 1463 C C . ARG A 1 178 ? 2.847 5.888 -21.316 1.00 96.06 178 ARG A C 1
ATOM 1465 O O . ARG A 1 178 ? 1.949 6.414 -20.664 1.00 96.06 178 ARG A O 1
ATOM 1472 N N . ILE A 1 179 ? 4.032 5.568 -20.794 1.00 96.75 179 ILE A N 1
ATOM 1473 C CA . ILE A 1 179 ? 4.371 5.793 -19.382 1.00 96.75 179 ILE A CA 1
ATOM 1474 C C . ILE A 1 179 ? 4.385 7.291 -19.069 1.00 96.75 179 ILE A C 1
ATOM 1476 O O . ILE A 1 179 ? 3.779 7.709 -18.089 1.00 96.75 179 ILE A O 1
ATOM 1480 N N . ILE A 1 180 ? 5.029 8.112 -19.904 1.00 95.81 180 ILE A N 1
ATOM 1481 C CA . ILE A 1 180 ? 5.107 9.568 -19.715 1.00 95.81 180 ILE A CA 1
ATOM 1482 C C . ILE A 1 180 ? 3.718 10.206 -19.754 1.00 95.81 180 ILE A C 1
ATOM 1484 O O . ILE A 1 180 ? 3.450 11.102 -18.957 1.00 95.81 180 ILE A O 1
ATOM 1488 N N . ARG A 1 181 ? 2.844 9.752 -20.661 1.00 95.31 181 ARG A N 1
ATOM 1489 C CA . ARG A 1 181 ? 1.473 10.260 -20.772 1.00 95.31 181 ARG A CA 1
ATOM 1490 C C . ARG A 1 181 ? 0.625 9.904 -19.553 1.00 95.31 181 ARG A C 1
ATOM 1492 O O . ARG A 1 181 ? -0.178 10.729 -19.136 1.00 95.31 181 ARG A O 1
ATOM 1499 N N . LEU A 1 182 ? 0.769 8.686 -19.029 1.00 97.31 182 LEU A N 1
ATOM 1500 C CA . LEU A 1 182 ? -0.057 8.210 -17.922 1.00 97.31 182 LEU A CA 1
ATOM 1501 C C . LEU A 1 182 ? 0.443 8.714 -16.564 1.00 97.31 182 LEU A C 1
ATOM 1503 O O . LEU A 1 182 ? -0.357 9.187 -15.765 1.00 97.31 182 LEU A O 1
ATOM 1507 N N . PHE A 1 183 ? 1.743 8.614 -16.286 1.00 97.00 183 PHE A N 1
ATOM 1508 C CA . PHE A 1 183 ? 2.307 8.979 -14.988 1.00 97.00 183 PHE A CA 1
ATOM 1509 C C . PHE A 1 183 ? 2.754 10.440 -14.970 1.00 97.00 183 PHE A C 1
ATOM 1511 O O . PHE A 1 183 ? 3.828 10.790 -15.477 1.00 97.00 183 PHE A O 1
ATOM 1518 N N . SER A 1 184 ? 1.944 11.293 -14.345 1.00 92.00 184 SER A N 1
ATOM 1519 C CA . SER A 1 184 ? 2.179 12.739 -14.303 1.00 92.00 184 SER A CA 1
ATOM 1520 C C . SER A 1 184 ? 3.173 13.151 -13.223 1.00 92.00 184 SER A C 1
ATOM 1522 O O . SER A 1 184 ? 3.988 14.051 -13.440 1.00 92.00 184 SER A O 1
ATOM 1524 N N . LYS A 1 185 ? 3.137 12.481 -12.066 1.00 94.12 185 LYS A N 1
ATOM 1525 C CA . LYS A 1 185 ? 3.923 12.850 -10.887 1.00 94.12 185 LYS A CA 1
ATOM 1526 C C . LYS A 1 185 ? 4.334 11.622 -10.073 1.00 94.12 185 LYS A C 1
ATOM 1528 O O . LYS A 1 185 ? 3.614 10.629 -10.014 1.00 94.12 185 LYS A O 1
ATOM 1533 N N . ILE A 1 186 ? 5.508 11.724 -9.455 1.00 94.81 186 ILE A N 1
ATOM 1534 C CA . ILE A 1 186 ? 5.987 10.836 -8.394 1.00 94.81 186 ILE A CA 1
ATOM 1535 C C . ILE A 1 186 ? 6.258 11.690 -7.154 1.00 94.81 186 ILE A C 1
ATOM 1537 O O . ILE A 1 186 ? 6.851 12.765 -7.271 1.00 94.81 186 ILE A O 1
ATOM 1541 N N . ASP A 1 187 ? 5.807 11.234 -5.993 1.00 95.12 187 ASP A N 1
ATOM 1542 C CA . ASP A 1 187 ? 6.002 11.908 -4.714 1.00 95.12 187 ASP A CA 1
ATOM 1543 C C . ASP A 1 187 ? 6.511 10.923 -3.659 1.00 95.12 187 ASP A C 1
ATOM 1545 O O . ASP A 1 187 ? 6.095 9.764 -3.619 1.00 95.12 187 ASP A O 1
ATOM 1549 N N . PHE A 1 188 ? 7.417 11.395 -2.807 1.00 94.38 188 PHE A N 1
ATOM 1550 C CA . PHE A 1 188 ? 8.013 10.608 -1.732 1.00 94.38 188 PHE A CA 1
ATOM 1551 C C . PHE A 1 188 ? 7.626 11.229 -0.397 1.00 94.38 188 PHE A C 1
ATOM 1553 O O . PHE A 1 188 ? 8.123 12.304 -0.030 1.00 94.38 188 PHE A O 1
ATOM 1560 N N . LYS A 1 189 ? 6.780 10.532 0.357 1.00 95.56 189 LYS A N 1
ATOM 1561 C CA . LYS A 1 189 ? 6.264 11.020 1.635 1.00 95.56 189 LYS A CA 1
ATOM 1562 C C . LYS A 1 189 ? 6.903 10.303 2.805 1.00 95.56 189 LYS A C 1
ATOM 1564 O O . LYS A 1 189 ? 7.215 9.116 2.748 1.00 95.56 189 LYS A O 1
ATOM 1569 N N . ASN A 1 190 ? 7.129 11.047 3.877 1.00 93.00 190 ASN A N 1
ATOM 1570 C CA . ASN A 1 190 ? 7.499 10.446 5.143 1.00 93.00 190 ASN A CA 1
ATOM 1571 C C . ASN A 1 190 ? 6.253 9.835 5.769 1.00 93.00 190 ASN A C 1
ATOM 1573 O O . ASN A 1 190 ? 5.152 10.366 5.648 1.00 93.00 190 ASN A O 1
ATOM 1577 N N . LYS A 1 191 ? 6.450 8.790 6.562 1.00 87.50 191 LYS A N 1
ATOM 1578 C CA . LYS A 1 191 ? 5.383 8.211 7.374 1.00 87.50 191 LYS A CA 1
ATOM 1579 C C . LYS A 1 191 ? 4.658 9.233 8.257 1.00 87.50 191 LYS A C 1
ATOM 1581 O O . LYS A 1 191 ? 3.445 9.167 8.420 1.00 87.50 191 LYS A O 1
ATOM 1586 N N . MET A 1 192 ? 5.406 10.199 8.796 1.00 90.50 192 MET A N 1
ATOM 1587 C CA . MET A 1 192 ? 4.879 11.266 9.656 1.00 90.50 192 MET A CA 1
ATOM 1588 C C . MET A 1 192 ? 3.973 12.261 8.924 1.00 90.50 192 MET A C 1
ATOM 1590 O O . MET A 1 192 ? 3.302 13.045 9.584 1.00 90.50 192 MET A O 1
ATOM 1594 N N . ASP A 1 193 ? 3.916 12.213 7.590 1.00 93.00 193 ASP A N 1
ATOM 1595 C CA . ASP A 1 193 ? 3.052 13.083 6.791 1.00 93.00 193 ASP A CA 1
ATOM 1596 C C . ASP A 1 193 ? 1.570 12.632 6.842 1.00 93.00 193 ASP A C 1
ATOM 1598 O O . ASP A 1 193 ? 0.723 13.271 6.224 1.00 93.00 193 ASP A O 1
ATOM 1602 N N . ASN A 1 194 ? 1.259 11.543 7.572 1.00 95.25 194 ASN A N 1
ATOM 1603 C CA . ASN A 1 194 ? -0.089 11.003 7.817 1.00 95.25 194 ASN A CA 1
ATOM 1604 C C . ASN A 1 194 ? -0.915 10.800 6.533 1.00 95.25 194 ASN A C 1
ATOM 1606 O O . ASN A 1 194 ? -2.122 11.013 6.516 1.00 95.25 194 ASN A O 1
ATOM 1610 N N . ASP A 1 195 ? -0.268 10.350 5.457 1.00 97.62 195 ASP A N 1
ATOM 1611 C CA . ASP A 1 195 ? -0.946 10.055 4.196 1.00 97.62 195 ASP A CA 1
ATOM 1612 C C . ASP A 1 195 ? -1.782 8.776 4.331 1.00 97.62 195 ASP A C 1
ATOM 1614 O O . ASP A 1 195 ? -1.261 7.705 4.661 1.00 97.62 195 ASP A O 1
ATOM 1618 N N . GLU A 1 196 ? -3.096 8.880 4.148 1.00 97.94 196 GLU A N 1
ATOM 1619 C CA . GLU A 1 196 ? -3.995 7.748 4.354 1.00 97.94 196 GLU A CA 1
ATOM 1620 C C . GLU A 1 196 ? -3.887 6.695 3.247 1.00 97.94 196 GLU A C 1
ATOM 1622 O O . GLU A 1 196 ? -4.122 5.515 3.503 1.00 97.94 196 GLU A O 1
ATOM 1627 N N . GLY A 1 197 ? -3.488 7.084 2.035 1.00 97.56 197 GLY A N 1
ATOM 1628 C CA . GLY A 1 197 ? -3.250 6.148 0.941 1.00 97.56 197 GLY A CA 1
ATOM 1629 C C . GLY A 1 197 ? -2.035 5.259 1.198 1.00 97.56 197 GLY A C 1
ATOM 1630 O O . GLY A 1 197 ? -2.105 4.048 0.981 1.00 97.56 197 GLY A O 1
ATOM 1631 N N . LEU A 1 198 ? -0.958 5.825 1.755 1.00 97.31 198 LEU A N 1
ATOM 1632 C CA . LEU A 1 198 ? 0.191 5.037 2.214 1.00 97.31 198 LEU A CA 1
ATOM 1633 C C . LEU A 1 198 ? -0.163 4.118 3.394 1.00 97.31 198 LEU A C 1
ATOM 1635 O O . LEU A 1 198 ? 0.248 2.955 3.419 1.00 97.31 198 LEU A O 1
ATOM 1639 N N . GLN A 1 199 ? -0.995 4.591 4.329 1.00 97.38 199 GLN A N 1
ATOM 1640 C CA . GLN A 1 199 ? -1.529 3.746 5.407 1.00 97.38 199 GLN A CA 1
ATOM 1641 C C . GLN A 1 199 ? -2.343 2.573 4.848 1.00 97.38 199 GLN A C 1
ATOM 1643 O O . GLN A 1 199 ? -2.174 1.440 5.295 1.00 97.38 199 GLN A O 1
ATOM 1648 N N . LEU A 1 200 ? -3.180 2.810 3.832 1.00 97.44 200 LEU A N 1
ATOM 1649 C CA . LEU A 1 200 ? -3.897 1.743 3.137 1.00 97.44 200 LEU A CA 1
ATOM 1650 C C . LEU A 1 200 ? -2.918 0.735 2.519 1.00 97.44 200 LEU A C 1
ATOM 1652 O O . LEU A 1 200 ? -3.084 -0.465 2.739 1.00 97.44 200 LEU A O 1
ATOM 1656 N N . SER A 1 201 ? -1.881 1.187 1.803 1.00 96.12 201 SER A N 1
ATOM 1657 C CA . SER A 1 201 ? -0.890 0.278 1.208 1.00 96.12 201 SER A CA 1
ATOM 1658 C C . SER A 1 201 ? -0.128 -0.562 2.241 1.00 96.12 201 SER A C 1
ATOM 1660 O O . SER A 1 201 ? 0.073 -1.755 2.003 1.00 96.12 201 SER A O 1
ATOM 1662 N N . ASP A 1 202 ? 0.222 -0.014 3.408 1.00 95.12 202 ASP A N 1
ATOM 1663 C CA . ASP A 1 202 ? 0.876 -0.773 4.489 1.00 95.12 202 ASP A CA 1
ATOM 1664 C C . ASP A 1 202 ? -0.067 -1.806 5.131 1.00 95.12 202 ASP A C 1
ATOM 1666 O O . ASP A 1 202 ? 0.293 -2.980 5.313 1.00 95.12 202 ASP A O 1
ATOM 1670 N N . LEU A 1 203 ? -1.317 -1.412 5.407 1.00 95.50 203 LEU A N 1
ATOM 1671 C CA . LEU A 1 203 ? -2.334 -2.298 5.979 1.00 95.50 203 LEU A CA 1
ATOM 1672 C C . LEU A 1 203 ? -2.580 -3.533 5.104 1.00 95.50 203 LEU A C 1
ATOM 1674 O O . LEU A 1 203 ? -2.756 -4.630 5.644 1.00 95.50 203 LEU A O 1
ATOM 1678 N N . ILE A 1 204 ? -2.528 -3.387 3.775 1.00 94.94 204 ILE A N 1
ATOM 1679 C CA . ILE A 1 204 ? -2.779 -4.492 2.841 1.00 94.94 204 ILE A CA 1
ATOM 1680 C C . ILE A 1 204 ? -1.532 -5.311 2.480 1.00 94.94 204 ILE A C 1
ATOM 1682 O O . ILE A 1 204 ? -1.642 -6.514 2.215 1.00 94.94 204 ILE A O 1
ATOM 1686 N N . SER A 1 205 ? -0.340 -4.706 2.483 1.00 93.50 205 SER A N 1
ATOM 1687 C CA . SER A 1 205 ? 0.869 -5.351 1.960 1.00 93.50 205 SER A CA 1
ATOM 1688 C C . SER A 1 205 ? 1.284 -6.538 2.822 1.00 93.50 205 SER A C 1
ATOM 1690 O O . SER A 1 205 ? 1.561 -7.632 2.321 1.00 93.50 205 SER A O 1
ATOM 1692 N N . TYR A 1 206 ? 1.261 -6.381 4.144 1.00 92.50 206 TYR A N 1
ATOM 1693 C CA . TYR A 1 206 ? 1.684 -7.458 5.033 1.00 92.50 206 TYR A CA 1
ATOM 1694 C C . TYR A 1 206 ? 0.776 -8.708 4.996 1.00 92.50 206 TYR A C 1
ATOM 1696 O O . TYR A 1 206 ? 1.318 -9.817 4.888 1.00 92.50 206 TYR A O 1
ATOM 1704 N N . PRO A 1 207 ? -0.571 -8.608 5.067 1.00 94.12 207 PRO A N 1
ATOM 1705 C CA . PRO A 1 207 ? -1.455 -9.763 4.894 1.00 94.12 207 PRO A CA 1
ATOM 1706 C C . PRO A 1 207 ? -1.209 -10.528 3.593 1.00 94.12 207 PRO A C 1
ATOM 1708 O O . PRO A 1 207 ? -1.188 -11.761 3.608 1.00 94.12 207 PRO A O 1
ATOM 1711 N N . ILE A 1 208 ? -0.972 -9.817 2.489 1.00 95.00 208 ILE A N 1
ATOM 1712 C CA . ILE A 1 208 ? -0.699 -10.424 1.184 1.00 95.00 208 ILE A CA 1
ATOM 1713 C C . ILE A 1 208 ? 0.645 -11.162 1.210 1.00 95.00 208 ILE A C 1
ATOM 1715 O O . ILE A 1 208 ? 0.682 -12.356 0.912 1.00 95.00 208 ILE A O 1
ATOM 1719 N N . ALA A 1 209 ? 1.724 -10.521 1.667 1.00 94.25 209 ALA A N 1
ATOM 1720 C CA . ALA A 1 209 ? 3.036 -11.163 1.788 1.00 94.25 209 ALA A CA 1
ATOM 1721 C C . ALA A 1 209 ? 3.005 -12.402 2.700 1.00 94.25 209 ALA A C 1
ATOM 1723 O O . ALA A 1 209 ? 3.599 -13.436 2.386 1.00 94.25 209 ALA A O 1
ATOM 1724 N N . ARG A 1 210 ? 2.244 -12.348 3.801 1.00 93.69 210 ARG A N 1
ATOM 1725 C CA . ARG A 1 210 ? 2.018 -13.514 4.664 1.00 93.69 210 ARG A CA 1
ATOM 1726 C C . ARG A 1 210 ? 1.309 -14.652 3.948 1.00 93.69 210 ARG A C 1
ATOM 1728 O O . ARG A 1 210 ? 1.662 -15.803 4.190 1.00 93.69 210 ARG A O 1
ATOM 1735 N N . LYS A 1 211 ? 0.312 -14.364 3.108 1.00 94.50 211 LYS A N 1
ATOM 1736 C CA . LYS A 1 211 ? -0.372 -15.407 2.336 1.00 94.50 211 LYS A CA 1
ATOM 1737 C C . LYS A 1 211 ? 0.566 -16.050 1.310 1.00 94.50 211 LYS A C 1
ATOM 1739 O O . LYS A 1 211 ? 0.464 -17.257 1.112 1.00 94.50 211 LYS A O 1
ATOM 1744 N N . ILE A 1 212 ? 1.481 -15.283 0.711 1.00 93.19 212 ILE A N 1
ATOM 1745 C CA . ILE A 1 212 ? 2.509 -15.814 -0.201 1.00 93.19 212 ILE A CA 1
ATOM 1746 C C . ILE A 1 212 ? 3.432 -16.782 0.547 1.00 93.19 212 ILE A C 1
ATOM 1748 O O . ILE A 1 212 ? 3.580 -17.928 0.131 1.00 93.19 212 ILE A O 1
ATOM 1752 N N . LEU A 1 213 ? 4.013 -16.347 1.670 1.00 92.25 213 LEU A N 1
ATOM 1753 C CA . LEU A 1 213 ? 4.948 -17.167 2.451 1.00 92.25 213 LEU A CA 1
ATOM 1754 C C . LEU A 1 213 ? 4.285 -18.387 3.103 1.00 92.25 213 LEU A C 1
ATOM 1756 O O . LEU A 1 213 ? 4.873 -19.463 3.172 1.00 92.25 213 LEU A O 1
ATOM 1760 N N . TYR A 1 214 ? 3.062 -18.219 3.603 1.00 92.50 214 TYR A N 1
ATOM 1761 C CA . TYR A 1 214 ? 2.384 -19.193 4.453 1.00 92.50 214 TYR A CA 1
ATOM 1762 C C . TYR A 1 214 ? 1.002 -19.541 3.896 1.00 92.50 214 TYR A C 1
ATOM 1764 O O . TYR A 1 214 ? -0.021 -19.354 4.555 1.00 92.50 214 TYR A O 1
ATOM 1772 N N . SER A 1 215 ? 0.966 -20.063 2.669 1.00 88.75 215 SER A N 1
ATOM 1773 C CA . SER A 1 215 ? -0.266 -20.286 1.896 1.00 88.75 215 SER A CA 1
ATOM 1774 C C . SER A 1 215 ? -1.330 -21.138 2.599 1.00 88.75 215 SER A C 1
ATOM 1776 O O . SER A 1 215 ? -2.525 -20.915 2.380 1.00 88.75 215 SER A O 1
ATOM 1778 N N . LYS A 1 216 ? -0.917 -22.067 3.471 1.00 89.44 216 LYS A N 1
ATOM 1779 C CA . LYS A 1 216 ? -1.803 -22.955 4.245 1.00 89.44 216 LYS A CA 1
ATOM 1780 C C . LYS A 1 216 ? -2.411 -22.304 5.494 1.00 89.44 216 LYS A C 1
ATOM 1782 O O . LYS A 1 216 ? -3.369 -22.842 6.037 1.00 89.44 216 LYS A O 1
ATOM 1787 N N . ASN A 1 217 ? -1.874 -21.176 5.957 1.00 90.94 217 ASN A N 1
ATOM 1788 C CA . ASN A 1 217 ? -2.338 -20.541 7.188 1.00 90.94 217 ASN A CA 1
ATOM 1789 C C . ASN A 1 217 ? -3.626 -19.744 6.951 1.00 90.94 217 ASN A C 1
ATOM 1791 O O . ASN A 1 217 ? -3.804 -19.114 5.904 1.00 90.94 217 ASN A O 1
ATOM 1795 N N . ILE A 1 218 ? -4.492 -19.726 7.966 1.00 91.12 218 ILE A N 1
ATOM 1796 C CA . ILE A 1 218 ? -5.676 -18.862 8.001 1.00 91.12 218 ILE A CA 1
ATOM 1797 C C . ILE A 1 218 ? -5.215 -17.399 8.046 1.00 91.12 218 ILE A C 1
ATOM 1799 O O . ILE A 1 218 ? -4.289 -17.040 8.785 1.00 91.12 218 ILE A O 1
ATOM 1803 N N . ASN A 1 219 ? -5.839 -16.557 7.222 1.00 92.38 219 ASN A N 1
ATOM 1804 C CA . ASN A 1 219 ? -5.491 -15.148 7.088 1.00 92.38 219 ASN A CA 1
ATOM 1805 C C . ASN A 1 219 ? -6.744 -14.320 6.745 1.00 92.38 219 ASN A C 1
ATOM 1807 O O . ASN A 1 219 ? -6.949 -14.009 5.574 1.00 92.38 219 ASN A O 1
ATOM 1811 N N . PRO A 1 220 ? -7.563 -13.954 7.750 1.00 91.38 220 PRO A N 1
ATOM 1812 C CA . PRO A 1 220 ? -8.835 -13.264 7.520 1.00 91.38 220 PRO A CA 1
ATOM 1813 C C . PRO A 1 220 ? -8.659 -11.919 6.807 1.00 91.38 220 PRO A C 1
ATOM 1815 O O . PRO A 1 220 ? -9.407 -11.600 5.891 1.00 91.38 220 PRO A O 1
ATOM 1818 N N . ALA A 1 221 ? -7.591 -11.183 7.136 1.00 91.69 221 ALA A N 1
ATOM 1819 C CA . ALA A 1 221 ? -7.247 -9.941 6.449 1.00 91.69 221 ALA A CA 1
ATOM 1820 C C . ALA A 1 221 ? -7.000 -10.157 4.943 1.00 91.69 221 ALA A C 1
ATOM 1822 O O . ALA A 1 221 ? -7.403 -9.343 4.123 1.00 91.69 221 ALA A O 1
ATOM 1823 N N . TYR A 1 222 ? -6.378 -11.273 4.543 1.00 93.75 222 TYR A N 1
ATOM 1824 C CA . TYR A 1 222 ? -6.231 -11.603 3.120 1.00 93.75 222 TYR A CA 1
ATOM 1825 C C . TYR A 1 222 ? -7.564 -11.978 2.461 1.00 93.75 222 TYR A C 1
ATOM 1827 O O . TYR A 1 222 ? -7.755 -11.688 1.281 1.00 93.75 222 TYR A O 1
ATOM 1835 N N . ASP A 1 223 ? -8.486 -12.609 3.191 1.00 92.50 223 ASP A N 1
ATOM 1836 C CA . ASP A 1 223 ? -9.777 -13.017 2.632 1.00 92.50 223 ASP A CA 1
ATOM 1837 C C . ASP A 1 223 ? -10.626 -11.829 2.170 1.00 92.50 223 ASP A C 1
ATOM 1839 O O . ASP A 1 223 ? -11.347 -11.967 1.182 1.00 92.50 223 ASP A O 1
ATOM 1843 N N . ILE A 1 224 ? -10.471 -10.670 2.811 1.00 92.69 224 ILE A N 1
ATOM 1844 C CA . ILE A 1 224 ? -11.071 -9.393 2.394 1.00 92.69 224 ILE A CA 1
ATOM 1845 C C . ILE A 1 224 ? -10.380 -8.850 1.134 1.00 92.69 224 ILE A C 1
ATOM 1847 O O . ILE A 1 224 ? -11.018 -8.336 0.218 1.00 92.69 224 ILE A O 1
ATOM 1851 N N . LEU A 1 225 ? -9.056 -8.995 1.053 1.00 93.44 225 LEU A N 1
ATOM 1852 C CA . LEU A 1 225 ? -8.235 -8.401 -0.007 1.00 93.44 225 LEU A CA 1
ATOM 1853 C C . LEU A 1 225 ? -8.208 -9.213 -1.302 1.00 93.44 225 LEU A C 1
ATOM 1855 O O . LEU A 1 225 ? -7.885 -8.668 -2.356 1.00 93.44 225 LEU A O 1
ATOM 1859 N N . LYS A 1 226 ? -8.532 -10.509 -1.261 1.00 92.12 226 LYS A N 1
ATOM 1860 C CA . LYS A 1 226 ? -8.408 -11.402 -2.425 1.00 92.12 226 LYS A CA 1
ATOM 1861 C C . LYS A 1 226 ? -9.197 -10.922 -3.648 1.00 92.12 226 LYS A C 1
ATOM 1863 O O . LYS A 1 226 ? -8.752 -11.150 -4.767 1.00 92.12 226 LYS A O 1
ATOM 1868 N N . SER A 1 227 ? -10.336 -10.256 -3.441 1.00 92.06 227 SER A N 1
ATOM 1869 C CA . SER A 1 227 ? -11.173 -9.692 -4.510 1.00 92.06 227 SER A CA 1
ATOM 1870 C C . SER A 1 227 ? -10.628 -8.374 -5.072 1.00 92.06 227 SER A C 1
ATOM 1872 O O . SER A 1 227 ? -10.971 -8.017 -6.196 1.00 92.06 227 SER A O 1
ATOM 1874 N N . LYS A 1 228 ? -9.767 -7.674 -4.319 1.00 94.62 228 LYS A N 1
ATOM 1875 C CA . LYS A 1 228 ? -9.108 -6.418 -4.716 1.00 94.62 228 LYS A CA 1
ATOM 1876 C C . LYS A 1 228 ? -7.836 -6.658 -5.533 1.00 94.62 228 LYS A C 1
ATOM 1878 O O . LYS A 1 228 ? -7.379 -5.768 -6.244 1.00 94.62 228 LYS A O 1
ATOM 1883 N N . ILE A 1 229 ? -7.224 -7.841 -5.427 1.00 93.06 229 ILE A N 1
ATOM 1884 C CA . ILE A 1 229 ? -6.027 -8.187 -6.206 1.00 93.06 229 ILE A CA 1
ATOM 1885 C C . ILE A 1 229 ? -6.400 -8.261 -7.687 1.00 93.06 229 ILE A C 1
ATOM 1887 O O . ILE A 1 229 ? -7.391 -8.894 -8.054 1.00 93.06 229 ILE A O 1
ATOM 1891 N N . ARG A 1 230 ? -5.576 -7.655 -8.552 1.00 88.12 230 ARG A N 1
ATOM 1892 C CA . ARG A 1 230 ? -5.782 -7.676 -10.004 1.00 88.12 230 ARG A CA 1
ATOM 1893 C C . ARG A 1 230 ? -6.104 -9.089 -10.518 1.00 88.12 230 ARG A C 1
ATOM 1895 O O . ARG A 1 230 ? -5.433 -10.053 -10.159 1.00 88.12 230 ARG A O 1
ATOM 1902 N N . LYS A 1 231 ? -7.043 -9.200 -11.471 1.00 74.88 231 LYS A N 1
ATOM 1903 C CA . LYS A 1 231 ? -7.527 -10.465 -12.075 1.00 74.88 231 LYS A CA 1
ATOM 1904 C C . LYS A 1 231 ? -6.434 -11.435 -12.559 1.00 74.88 231 LYS A C 1
ATOM 1906 O O . LYS A 1 231 ? -6.626 -12.643 -12.494 1.00 74.88 231 LYS A O 1
ATOM 1911 N N . LYS A 1 232 ? -5.282 -10.936 -13.032 1.00 72.81 232 LYS A N 1
ATOM 1912 C CA . LYS A 1 232 ? -4.123 -11.764 -13.446 1.00 72.81 232 LYS A CA 1
ATOM 1913 C C . LYS A 1 232 ? -3.193 -12.156 -12.280 1.00 72.81 232 LYS A C 1
ATOM 1915 O O . LYS A 1 232 ? -2.084 -12.632 -12.519 1.00 72.81 232 LYS A O 1
ATOM 1920 N N . GLY A 1 233 ? -3.638 -11.940 -11.044 1.00 78.50 233 GLY A N 1
ATOM 1921 C CA . GLY A 1 233 ? -2.953 -12.269 -9.801 1.00 78.50 233 GLY A CA 1
ATOM 1922 C C . GLY A 1 233 ? -1.733 -11.400 -9.492 1.00 78.50 233 GLY A C 1
ATOM 1923 O O . GLY A 1 233 ? -1.331 -10.521 -10.263 1.00 78.50 233 GLY A O 1
ATOM 1924 N N . TRP A 1 234 ? -1.124 -11.706 -8.348 1.00 81.31 234 TRP A N 1
ATOM 1925 C CA . TRP A 1 234 ? 0.193 -11.223 -7.936 1.00 81.31 234 TRP A CA 1
ATOM 1926 C C . TRP A 1 234 ? 1.326 -11.763 -8.814 1.00 81.31 234 TRP A C 1
ATOM 1928 O O . TRP A 1 234 ? 1.265 -12.877 -9.339 1.00 81.31 234 TRP A O 1
ATOM 1938 N N . LYS A 1 235 ? 2.398 -10.981 -8.951 1.00 87.19 235 LYS A N 1
ATOM 1939 C CA . LYS A 1 235 ? 3.646 -11.449 -9.560 1.00 87.19 235 LYS A CA 1
ATOM 1940 C C . LYS A 1 235 ? 4.572 -11.938 -8.453 1.00 87.19 235 LYS A C 1
ATOM 1942 O O . LYS A 1 235 ? 4.930 -11.160 -7.579 1.00 87.19 235 LYS A O 1
ATOM 1947 N N . ILE A 1 236 ? 4.979 -13.202 -8.515 1.00 89.00 236 ILE A N 1
ATOM 1948 C CA . ILE A 1 236 ? 5.979 -13.774 -7.609 1.00 89.00 236 ILE A CA 1
ATOM 1949 C C . ILE A 1 236 ? 7.197 -14.138 -8.451 1.00 89.00 236 ILE A C 1
ATOM 1951 O O . ILE A 1 236 ? 7.089 -14.917 -9.403 1.00 89.00 236 ILE A O 1
ATOM 1955 N N . PHE A 1 237 ? 8.335 -13.529 -8.150 1.00 86.25 237 PHE A N 1
ATOM 1956 C CA . PHE A 1 237 ? 9.617 -13.959 -8.682 1.00 86.25 237 PHE A CA 1
ATOM 1957 C C . PHE A 1 237 ? 10.196 -15.038 -7.774 1.00 86.25 237 PHE A C 1
ATOM 1959 O O . PHE A 1 237 ? 10.127 -14.859 -6.551 1.00 86.25 237 PHE A O 1
ATOM 1966 N N . PRO A 1 238 ? 10.754 -16.116 -8.366 1.00 81.94 238 PRO A N 1
ATOM 1967 C CA . PRO A 1 238 ? 11.648 -16.987 -7.633 1.00 81.94 238 PRO A CA 1
ATOM 1968 C C . PRO A 1 238 ? 12.805 -16.117 -7.194 1.00 81.94 238 PRO A C 1
ATOM 1970 O O . PRO A 1 238 ? 13.465 -15.493 -8.062 1.00 81.94 238 PRO A O 1
#

Foldseek 3Di:
DEKEWEKDWDDDQALVDADPVQQKIKIKIKIAHPVLLVVLLVLVQVLCCVQPVGSQDQQFQVCCVVVNPPNVSCVPVVSVVVSVVSVLVSLLPRDIAMAMEMERSVVCCVVQNNPDDRPLLVNVLRSLVVVLVVLVVDPPQFEYEYEYEDDDPVVVVVNVVSVVCCLVQPHPRGGNVSSCRHYPYYYYDYSSVSRVSNSSRNNLRVLVSCCVVPVPDDRVSVVSCVVRYPPVGYHYHD

Nearest PDB structures (foldseek):
  5dmr-assembly1_A  TM=3.674E-01  e=2.487E+00  Moloney murine leukemia virus isolate Shinnick
  1fc0-assembly1_A  TM=2.486E-01  e=3.533E+00  Homo sapiens
  4gic-assembly1_B  TM=3.417E-01  e=9.561E+00  Methylococcus capsulatus str. Bath
  3e3o-assembly2_C  TM=2.391E-01  e=8.021E+00  Oryctolagus cuniculus

Solvent-accessible surface area (backbone atoms only — not comparable to full-atom values): 12914 Å² total; per-residue (Å²): 78,54,30,38,34,18,33,28,72,38,60,68,77,60,66,87,71,67,52,83,94,55,47,38,28,32,42,20,34,33,40,29,38,54,71,49,47,54,56,47,48,53,54,52,35,51,50,32,30,74,78,69,74,35,63,84,69,69,65,44,48,67,38,60,75,68,45,34,88,89,36,57,67,51,74,41,65,69,54,33,54,50,52,52,50,55,52,49,55,50,59,62,70,51,70,49,39,33,47,42,31,34,35,36,47,68,50,24,36,73,74,57,38,76,82,44,80,58,62,63,57,60,39,51,54,51,46,54,52,47,53,52,59,48,36,73,74,36,87,59,51,56,34,32,38,38,38,32,64,61,83,42,78,68,58,48,50,51,51,50,53,46,51,52,50,37,43,69,69,22,59,100,87,43,57,18,68,61,44,50,61,32,47,76,46,78,46,77,40,54,76,88,68,61,52,61,58,47,28,50,16,42,53,50,29,51,42,48,54,46,42,69,78,41,67,89,57,90,51,71,71,32,67,60,43,61,81,31,39,40,94,88,56,66,48,73,44,80